Protein AF-L8FP33-F1 (afdb_monomer)

Sequence (224 aa):
MSKLPVTVGQILKGRNGLHEIIEALKTNTVFKAAILRSTSEEIPLGAQQLAVIKTETDESMKYVFNRERNNYELPHMASCKTIRALRDVISFDPQKPLEPQCMVFEWMDQDLRKVPYSRFRSKPELPRVIARSVLETLAFLKETYGAFHSDINPNNILLSNVDSACPVVKVGDLGSMLREGYDDTRIQSLPTRAPEVWRGLGCFHSSDVWSLGATVISLPTKPY

Solvent-accessible surface area (backbone atoms only — not comparable to full-atom values): 12570 Å² total; per-residue (Å²): 132,84,61,61,76,85,50,71,75,40,74,46,68,38,80,41,34,35,34,34,27,68,42,75,74,43,96,81,33,30,27,37,23,41,56,77,42,54,79,86,52,88,73,56,92,92,58,86,49,55,29,33,39,38,44,75,80,53,77,87,48,42,63,41,57,50,42,20,53,53,52,58,69,38,88,70,45,78,71,42,78,27,40,60,48,76,70,35,46,25,66,74,46,85,94,40,80,59,57,65,49,31,44,29,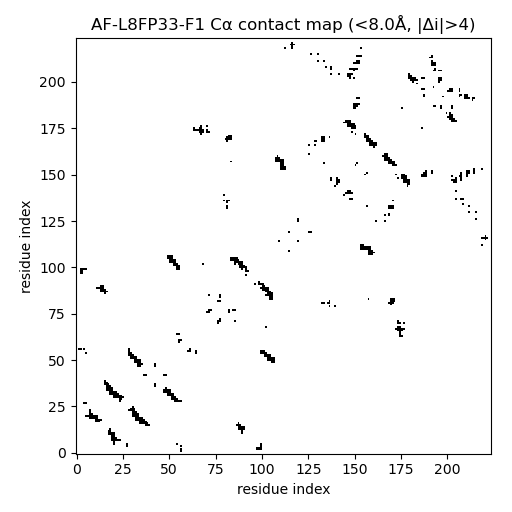27,59,63,60,80,40,35,47,65,76,53,53,38,70,58,53,66,75,35,72,62,54,57,52,50,45,51,50,32,52,50,53,41,52,49,49,36,35,77,76,64,47,22,32,51,40,52,52,39,41,79,29,34,30,34,31,58,79,86,51,99,69,54,46,48,26,41,47,74,50,45,57,47,42,62,63,52,85,56,100,64,91,64,47,51,80,91,26,49,28,72,54,46,75,69,68,72,28,58,43,58,69,35,39,56,40,6,47,53,38,38,72,69,61,58,54,90,61,86,132

Nearest PDB structures (foldseek):
  5vja-assembly1_A  TM=7.287E-01  e=1.768E-08  Homo sapiens
  5xqx-assembly1_A  TM=7.334E-01  e=3.862E-08  Homo sapiens
  3bqr-assembly1_A-2  TM=6.633E-01  e=8.437E-08  Homo sapiens
  3bhy-assembly1_A  TM=7.381E-01  e=9.342E-07  Homo sapiens
  2y4p-assembly2_A  TM=6.652E-01  e=1.073E-07  Homo sapiens

Mean predicted aligned error: 6.28 Å

Foldseek 3Di:
DFQDQDDAQDWFDWPFFIWGFHADDPPSQKTKIWTPDGNPDDQPVPDTFIKIKGFDRDPVCVLLVVQQVVCLVDPCNQVLQQAWHFRTWRDDPVVCNSDITITITGDFPAFQLPDAPVLLVVDVVLLVVQLVSLVSVLCCCCVVPQKGQQEQARRQWTWHPSVDPDIRTHGYRSSLMDHDDQDQDQRHDPQQADPCSVVSVGDHSVRVVSSSVSRSPVNDNDDD

pLDDT: mean 86.87, std 13.36, range [38.75, 98.69]

InterPro domains:
  IPR000719 Protein kinase domain [PF00069] (75-220)
  IPR000719 Protein kinase domain [PS50011] (16-224)
  IPR000719 Protein kinase domain [SM00220] (16-224)
  IPR011009 Protein kinase-like domain superfamily [SSF56112] (53-219)
  IPR050494 Serine/threonine and dual-specificity kinase [PTHR24058] (101-220)

Organism: Pseudogymnoascus destructans (strain ATCC MYA-4855 / 20631-21) (NCBI:txid658429)

Radius of gyration: 18.08 Å; Cα contacts (8 Å, |Δi|>4): 416; chains: 1; bounding box: 55×40×50 Å

Secondary structure (DSSP, 8-state):
-PPPPP-TT-EEE-SSEEEEEEEEEETTTEEEEEEEEESSSPPPTT---EEEEEE---TTTHHHHHHHHHHHTSTTGGG-TTBPPEEEEE---TT-TTSPPEEEEE--SEEGGGS-HHHHHH-THHHHHHHHHHHHHHHHHHHHHSEE----STTTEEEE-TTSSS-EEEE--GGG-EESB---S--S-GGG--HHHHTTS-B-HHHHHHHHHHHHH---SS--

Structure (mmCIF, N/CA/C/O backbone):
data_AF-L8FP33-F1
#
_entry.id   AF-L8FP33-F1
#
loop_
_atom_site.group_PDB
_atom_site.id
_atom_site.type_symbol
_atom_site.label_atom_id
_atom_site.label_alt_id
_atom_site.label_comp_id
_atom_site.label_asym_id
_atom_site.label_entity_id
_atom_site.label_seq_id
_atom_site.pdbx_PDB_ins_code
_atom_site.Cartn_x
_atom_site.Cartn_y
_atom_site.Cartn_z
_atom_site.occupancy
_atom_site.B_iso_or_equiv
_atom_site.auth_seq_id
_atom_site.auth_comp_id
_atom_site.auth_asym_id
_atom_site.auth_atom_id
_atom_site.pdbx_PDB_model_num
ATOM 1 N N . MET A 1 1 ? 6.118 -2.105 28.907 1.00 41.56 1 MET A N 1
ATOM 2 C CA . MET A 1 1 ? 4.771 -2.715 28.935 1.00 41.56 1 MET A CA 1
ATOM 3 C C . MET A 1 1 ? 4.354 -2.921 27.493 1.00 41.56 1 MET A C 1
ATOM 5 O O . MET A 1 1 ? 4.365 -1.949 26.750 1.00 41.56 1 MET A O 1
ATOM 9 N N . SER A 1 2 ? 4.100 -4.157 27.067 1.00 50.25 2 SER A N 1
ATOM 10 C CA . SER A 1 2 ? 3.604 -4.437 25.715 1.00 50.25 2 SER A CA 1
ATOM 11 C C . SER A 1 2 ? 2.239 -3.771 25.541 1.00 50.25 2 SER A C 1
ATOM 13 O O . SER A 1 2 ? 1.362 -3.968 26.385 1.00 50.25 2 SER A O 1
ATOM 15 N N . LYS A 1 3 ? 2.056 -2.970 24.486 1.00 56.84 3 LYS A N 1
ATOM 16 C CA . LYS A 1 3 ? 0.723 -2.470 24.124 1.00 56.84 3 LYS A CA 1
ATOM 17 C C . LYS A 1 3 ? -0.233 -3.646 23.934 1.00 56.84 3 LYS A C 1
ATOM 19 O O . LYS A 1 3 ? 0.181 -4.709 23.469 1.00 56.84 3 LYS A O 1
ATOM 24 N N . LEU A 1 4 ? -1.498 -3.447 24.288 1.00 59.69 4 LEU A N 1
ATOM 25 C CA . LEU A 1 4 ? -2.526 -4.459 24.078 1.00 59.69 4 LEU A CA 1
ATOM 26 C C . LEU A 1 4 ? -2.708 -4.692 22.567 1.00 59.69 4 LEU A C 1
ATOM 28 O O . LEU A 1 4 ? -2.840 -3.716 21.823 1.00 59.69 4 LEU A O 1
ATOM 32 N N . PRO A 1 5 ? -2.689 -5.952 22.101 1.00 73.31 5 PRO A N 1
ATOM 33 C CA . PRO A 1 5 ? -2.941 -6.258 20.702 1.00 73.31 5 PRO A CA 1
ATOM 34 C C . PRO A 1 5 ? -4.377 -5.875 20.335 1.00 73.31 5 PRO A C 1
ATOM 36 O O . PRO A 1 5 ? -5.293 -6.016 21.146 1.00 73.31 5 PRO A O 1
ATOM 39 N N . VAL A 1 6 ? -4.566 -5.403 19.104 1.00 85.75 6 VAL A N 1
ATOM 40 C CA . VAL A 1 6 ? -5.898 -5.199 18.523 1.00 85.75 6 VAL A CA 1
ATOM 41 C C . VAL A 1 6 ? -6.607 -6.555 18.435 1.00 85.75 6 VAL A C 1
ATOM 43 O O . VAL A 1 6 ? -6.014 -7.525 17.957 1.00 85.75 6 VAL A O 1
ATOM 46 N N . THR A 1 7 ? -7.858 -6.638 18.895 1.00 88.44 7 THR A N 1
ATOM 47 C CA . THR A 1 7 ? -8.624 -7.896 18.943 1.00 88.44 7 THR A CA 1
ATOM 48 C C . THR A 1 7 ? -9.855 -7.872 18.042 1.00 88.44 7 THR A C 1
ATOM 50 O O . THR A 1 7 ? -10.435 -6.825 17.768 1.00 88.44 7 THR A O 1
ATOM 53 N N . VAL A 1 8 ? -10.275 -9.049 17.572 1.00 91.50 8 VAL A N 1
ATOM 54 C CA . VAL A 1 8 ? -11.529 -9.211 16.818 1.00 91.50 8 VAL A CA 1
ATOM 55 C C . VAL A 1 8 ? -12.728 -8.844 17.698 1.00 91.50 8 VAL A C 1
ATOM 57 O O . VAL A 1 8 ? -12.760 -9.191 18.877 1.00 91.50 8 VAL A O 1
ATOM 60 N N . GLY A 1 9 ? -13.693 -8.119 17.128 1.00 91.81 9 GLY A N 1
ATOM 61 C CA . GLY A 1 9 ? -14.845 -7.536 17.823 1.00 91.81 9 GLY A CA 1
ATOM 62 C C . GLY A 1 9 ? -14.550 -6.204 18.522 1.00 91.81 9 GLY A C 1
ATOM 63 O O . GLY A 1 9 ? -15.461 -5.563 19.044 1.00 91.81 9 GLY A O 1
ATOM 64 N N . GLN A 1 10 ? -13.292 -5.753 18.546 1.00 91.81 10 GLN A N 1
ATOM 65 C CA . GLN A 1 10 ? -12.946 -4.450 19.106 1.00 91.81 10 GLN A CA 1
ATOM 66 C C . GLN A 1 10 ? -13.444 -3.324 18.196 1.00 91.81 10 GLN A C 1
ATOM 68 O O . GLN A 1 10 ? -13.198 -3.335 16.990 1.00 91.81 10 GLN A O 1
ATOM 73 N N . ILE A 1 11 ? -14.075 -2.309 18.789 1.00 92.69 11 ILE A N 1
ATOM 74 C CA . ILE A 1 11 ? -14.422 -1.065 18.098 1.00 92.69 11 ILE A CA 1
ATOM 75 C C . ILE A 1 11 ? -13.346 -0.023 18.392 1.00 92.69 11 ILE A C 1
ATOM 77 O O . ILE A 1 11 ? -13.095 0.330 19.545 1.00 92.69 11 ILE A O 1
ATOM 81 N N . LEU A 1 12 ? -12.727 0.488 17.335 1.00 91.00 12 LEU A N 1
ATOM 82 C CA . LEU A 1 12 ? -11.714 1.529 17.377 1.00 91.00 12 LEU A CA 1
ATOM 83 C C . LEU A 1 12 ? -12.294 2.847 16.867 1.00 91.00 12 LEU A C 1
ATOM 85 O O . LEU A 1 12 ? -12.924 2.908 15.810 1.00 91.00 12 LEU A O 1
ATOM 89 N N . LYS A 1 13 ? -12.059 3.923 17.618 1.00 90.12 13 LYS A N 1
ATOM 90 C CA . LYS A 1 13 ? -12.464 5.277 17.238 1.00 90.12 13 LYS A CA 1
ATOM 91 C C . LYS A 1 13 ? -11.307 5.987 16.542 1.00 90.12 13 LYS A C 1
ATOM 93 O O . LYS A 1 13 ? -10.290 6.267 17.170 1.00 90.12 13 LYS A O 1
ATOM 98 N N . GLY A 1 14 ? -11.471 6.275 15.256 1.00 88.88 14 GLY A N 1
ATOM 99 C CA . GLY A 1 14 ? -10.550 7.115 14.495 1.00 88.88 14 GLY A CA 1
ATOM 100 C C . GLY A 1 14 ? -10.946 8.592 14.528 1.00 88.88 14 GLY A C 1
ATOM 101 O O . GLY A 1 14 ? -11.887 8.989 15.221 1.00 88.88 14 GLY A O 1
ATOM 102 N N . ARG A 1 15 ? -10.220 9.419 13.772 1.00 87.62 15 ARG A N 1
ATOM 103 C CA . ARG A 1 15 ? -10.543 10.840 13.559 1.00 87.62 15 ARG A CA 1
ATOM 104 C C . ARG A 1 15 ? -11.829 11.002 12.744 1.00 87.62 15 ARG A C 1
ATOM 106 O O . ARG A 1 15 ? -12.586 11.936 12.992 1.00 87.62 15 ARG A O 1
ATOM 113 N N . ASN A 1 16 ? -12.075 10.086 11.807 1.00 87.75 16 ASN A N 1
ATOM 114 C CA . ASN A 1 16 ? -13.123 10.195 10.792 1.00 87.75 16 ASN A CA 1
ATOM 115 C C . ASN A 1 16 ? -14.237 9.147 10.935 1.00 87.75 16 ASN A C 1
ATOM 117 O O . ASN A 1 16 ? -15.182 9.147 10.146 1.00 87.75 16 ASN A O 1
ATOM 121 N N . GLY A 1 17 ? -14.160 8.245 11.916 1.00 89.56 17 GLY A N 1
ATOM 122 C CA . GLY A 1 17 ? -15.164 7.198 12.044 1.00 89.56 17 GLY A CA 1
ATOM 123 C C . GLY A 1 17 ? -14.985 6.228 13.203 1.00 89.56 17 GLY A C 1
ATOM 124 O O . GLY A 1 17 ? -14.075 6.339 14.027 1.00 89.56 17 GLY A O 1
ATOM 125 N N . LEU A 1 18 ? -15.902 5.264 13.252 1.00 92.06 18 LEU A N 1
ATOM 126 C CA . LEU A 1 18 ? -15.845 4.102 14.137 1.00 92.06 18 LEU A CA 1
ATOM 127 C C . LEU A 1 18 ? -15.619 2.855 13.293 1.00 92.06 18 LEU A C 1
ATOM 129 O O . LEU A 1 18 ? -16.333 2.647 12.311 1.00 92.06 18 LEU A O 1
ATOM 133 N N . HIS A 1 19 ? -14.669 2.024 13.707 1.00 93.81 19 HIS A N 1
ATOM 134 C CA . HIS A 1 19 ? -14.237 0.857 12.947 1.00 93.81 19 HIS A CA 1
ATOM 135 C C . HIS A 1 19 ? -14.258 -0.386 13.830 1.00 93.81 19 HIS A C 1
ATOM 137 O O . HIS A 1 19 ? -13.598 -0.408 14.863 1.00 93.81 19 HIS A O 1
ATOM 143 N N . GLU A 1 20 ? -14.996 -1.418 13.437 1.00 94.81 20 GLU A N 1
ATOM 144 C CA . GLU A 1 20 ? -15.040 -2.699 14.150 1.00 94.81 20 GLU A CA 1
ATOM 145 C C . GLU A 1 20 ? -14.100 -3.707 13.495 1.00 94.81 20 GLU A C 1
ATOM 147 O O . GLU A 1 20 ? -14.172 -3.928 12.288 1.00 94.81 20 GLU A O 1
ATOM 152 N N . ILE A 1 21 ? -13.230 -4.338 14.279 1.00 94.88 21 ILE A N 1
ATOM 153 C CA . ILE A 1 21 ? -12.312 -5.370 13.795 1.00 94.88 21 ILE A CA 1
ATOM 154 C C . ILE A 1 21 ? -13.079 -6.665 13.526 1.00 94.88 21 ILE A C 1
ATOM 156 O O . ILE A 1 21 ? -13.634 -7.264 14.443 1.00 94.88 21 ILE A O 1
ATOM 160 N N . ILE A 1 22 ? -13.051 -7.133 12.279 1.00 95.12 22 ILE A N 1
ATOM 161 C CA . ILE A 1 22 ? -13.763 -8.343 11.843 1.00 95.12 22 ILE A CA 1
ATOM 162 C C . ILE A 1 22 ? -12.848 -9.568 11.893 1.00 95.12 22 ILE A C 1
ATOM 164 O O . ILE A 1 22 ? -13.232 -10.619 12.392 1.00 95.12 22 ILE A O 1
ATOM 168 N N . GLU A 1 23 ? -11.638 -9.454 11.342 1.00 93.94 23 GLU A N 1
ATOM 169 C CA . GLU A 1 23 ? -10.703 -10.578 11.224 1.00 93.94 23 GLU A CA 1
ATOM 170 C C . GLU A 1 23 ? -9.254 -10.097 11.093 1.00 93.94 23 GLU A C 1
ATOM 172 O O . GLU A 1 23 ? -8.983 -9.002 10.592 1.00 93.94 23 GLU A O 1
ATOM 177 N N . ALA A 1 24 ? -8.306 -10.934 11.518 1.00 92.38 24 ALA A N 1
ATOM 178 C CA . ALA A 1 24 ? -6.884 -10.725 11.267 1.00 92.38 24 ALA A CA 1
ATOM 179 C C . ALA A 1 24 ? -6.511 -11.255 9.872 1.00 92.38 24 ALA A C 1
ATOM 181 O O . ALA A 1 24 ? -6.822 -12.392 9.530 1.00 92.38 24 ALA A O 1
ATOM 182 N N . LEU A 1 25 ? -5.815 -10.442 9.074 1.00 88.88 25 LEU A N 1
ATOM 183 C CA . LEU A 1 25 ? -5.417 -10.778 7.701 1.00 88.88 25 LEU A CA 1
ATOM 184 C C . LEU A 1 25 ? -3.959 -11.237 7.602 1.00 88.88 25 LEU A C 1
ATOM 186 O O . LEU A 1 25 ? -3.637 -12.118 6.806 1.00 88.88 25 LEU A O 1
ATOM 190 N N . LYS A 1 26 ? -3.055 -10.612 8.369 1.00 79.62 26 LYS A N 1
ATOM 191 C CA . LYS A 1 26 ? -1.617 -10.917 8.348 1.00 79.62 26 LYS A CA 1
ATOM 192 C C . LYS A 1 26 ? -0.988 -10.636 9.710 1.00 79.62 26 LYS A C 1
ATOM 194 O O . LYS A 1 26 ? -1.128 -9.529 10.228 1.00 79.62 26 LYS A O 1
ATOM 199 N N . THR A 1 27 ? -0.295 -11.641 10.258 1.00 71.56 27 THR A N 1
ATOM 200 C CA . THR A 1 27 ? 0.636 -11.530 11.406 1.00 71.56 27 THR A CA 1
ATOM 201 C C . THR A 1 27 ? 0.118 -10.735 12.615 1.00 71.56 27 THR A C 1
ATOM 203 O O . THR A 1 27 ? 0.916 -10.154 13.337 1.00 71.56 27 THR A O 1
ATOM 206 N N . ASN A 1 28 ? -1.202 -10.680 12.838 1.00 75.88 28 ASN A N 1
ATOM 207 C CA . ASN A 1 28 ? -1.856 -9.860 13.873 1.00 75.88 28 ASN A CA 1
ATOM 208 C C . ASN A 1 28 ? -1.491 -8.358 13.854 1.00 75.88 28 ASN A C 1
ATOM 210 O O . ASN A 1 28 ? -1.676 -7.667 14.851 1.00 75.88 28 ASN A O 1
ATOM 214 N N . THR A 1 29 ? -0.989 -7.839 12.731 1.00 88.44 29 THR A N 1
ATOM 215 C CA . THR A 1 29 ? -0.674 -6.411 12.534 1.00 88.44 29 THR A CA 1
ATOM 216 C C . THR A 1 29 ? -1.535 -5.773 11.450 1.00 88.44 29 THR A C 1
ATOM 218 O O . THR A 1 29 ? -1.618 -4.550 11.358 1.00 88.44 29 THR A O 1
ATOM 221 N N . VAL A 1 30 ? -2.217 -6.587 10.640 1.00 92.69 30 VAL A N 1
ATOM 222 C CA . VAL A 1 30 ? -3.142 -6.141 9.597 1.00 92.69 30 VAL A CA 1
ATOM 223 C C . VAL A 1 30 ? -4.478 -6.842 9.785 1.00 92.69 30 VAL A C 1
ATOM 225 O O . VAL A 1 30 ? -4.537 -8.071 9.830 1.00 92.69 30 VAL A O 1
ATOM 228 N N . PHE A 1 31 ? -5.547 -6.059 9.844 1.00 95.12 31 PHE A N 1
ATOM 229 C CA . PHE A 1 31 ? -6.901 -6.504 10.142 1.00 95.12 31 PHE A CA 1
ATOM 230 C C . PHE A 1 31 ? -7.882 -5.995 9.096 1.00 95.12 31 PHE A C 1
ATOM 232 O O . PHE A 1 31 ? -7.710 -4.909 8.543 1.00 95.12 31 PHE A O 1
ATOM 239 N N . LYS A 1 32 ? -8.941 -6.757 8.855 1.00 95.69 32 LYS A N 1
ATOM 240 C CA . LYS A 1 32 ? -10.134 -6.271 8.168 1.00 95.69 32 LYS A CA 1
ATOM 241 C C . LYS A 1 32 ? -11.056 -5.626 9.188 1.00 95.69 32 LYS A C 1
ATOM 243 O O . LYS A 1 32 ? -11.242 -6.169 10.278 1.00 95.69 32 LYS A O 1
ATOM 248 N N . ALA A 1 33 ? -11.659 -4.509 8.811 1.00 95.69 33 ALA A N 1
ATOM 249 C CA . ALA A 1 33 ? -12.604 -3.801 9.656 1.00 95.69 33 ALA A CA 1
ATOM 250 C C . ALA A 1 33 ? -13.874 -3.404 8.899 1.00 95.69 33 ALA A C 1
ATOM 252 O O . ALA A 1 33 ? -13.828 -3.134 7.697 1.00 95.69 33 ALA A O 1
ATOM 253 N N . ALA A 1 34 ? -14.994 -3.352 9.618 1.00 95.00 34 ALA A N 1
ATOM 254 C CA . ALA A 1 34 ? -16.222 -2.710 9.166 1.00 95.00 34 ALA A CA 1
ATOM 255 C C . ALA A 1 34 ? -16.191 -1.239 9.577 1.00 95.00 34 ALA A C 1
ATOM 257 O O . ALA A 1 34 ? -15.903 -0.924 10.732 1.00 95.00 34 ALA A O 1
ATOM 258 N N . ILE A 1 35 ? -16.534 -0.342 8.657 1.00 93.19 35 ILE A N 1
ATOM 259 C CA . ILE A 1 35 ? -16.767 1.065 8.978 1.00 93.19 35 ILE A CA 1
ATOM 260 C C . ILE A 1 35 ? -18.210 1.177 9.480 1.00 93.19 35 ILE A C 1
ATOM 262 O O . ILE A 1 35 ? -19.155 0.985 8.721 1.00 93.19 35 ILE A O 1
ATOM 266 N N . LEU A 1 36 ? -18.383 1.461 10.772 1.00 89.38 36 LEU A N 1
ATOM 267 C CA . LEU A 1 36 ? -19.700 1.578 11.410 1.00 89.38 36 LEU A CA 1
ATOM 268 C C . LEU A 1 36 ? -20.303 2.974 11.235 1.00 89.38 36 LEU A C 1
ATOM 270 O O . LEU A 1 36 ? -21.521 3.136 11.192 1.00 89.38 36 LEU A O 1
ATOM 274 N N . ARG A 1 37 ? -19.444 3.998 11.198 1.00 82.12 37 ARG A N 1
ATOM 275 C CA . ARG A 1 37 ? -19.806 5.404 10.980 1.00 82.12 37 ARG A CA 1
ATOM 276 C C . ARG A 1 37 ? -18.670 6.100 10.247 1.00 82.12 37 ARG A C 1
ATOM 278 O O . ARG A 1 37 ? -17.521 5.930 10.648 1.00 82.12 37 ARG A O 1
ATOM 285 N N . SER A 1 38 ? -19.005 6.913 9.251 1.00 78.44 38 SER A N 1
ATOM 286 C CA . SER A 1 38 ? -18.079 7.813 8.560 1.00 78.44 38 SER A CA 1
ATOM 287 C C . SER A 1 38 ? -18.552 9.255 8.732 1.00 78.44 38 SER A C 1
ATOM 289 O O . SER A 1 38 ? -19.745 9.534 8.642 1.00 78.44 38 SER A O 1
ATOM 291 N N . THR A 1 39 ? -17.629 10.177 9.005 1.00 74.25 39 THR A N 1
ATOM 292 C CA . THR A 1 39 ? -17.916 11.622 9.056 1.00 74.25 39 THR A CA 1
ATOM 293 C C . THR A 1 39 ? -17.953 12.273 7.674 1.00 74.25 39 THR A C 1
ATOM 295 O O . THR A 1 39 ? -18.369 13.422 7.563 1.00 74.25 39 THR A O 1
ATOM 298 N N . SER A 1 40 ? -17.495 11.570 6.635 1.00 65.00 40 SER A N 1
ATOM 299 C CA . SER A 1 40 ? -17.282 12.120 5.288 1.00 65.00 40 SER A CA 1
ATOM 300 C C . SER A 1 40 ? -18.248 11.578 4.233 1.00 65.00 40 SER A C 1
ATOM 302 O O . SER A 1 40 ? -18.419 12.216 3.199 1.00 65.00 40 SER A O 1
ATOM 304 N N . GLU A 1 41 ? -18.905 10.444 4.487 1.00 65.31 41 GLU A N 1
ATOM 305 C CA . GLU A 1 41 ? -19.845 9.804 3.560 1.00 65.31 41 GLU A CA 1
ATOM 306 C C . GLU A 1 41 ? -21.007 9.180 4.350 1.00 65.31 41 GLU A C 1
ATOM 308 O O . GLU A 1 41 ? -20.780 8.495 5.351 1.00 65.31 41 GLU A O 1
ATOM 313 N N . GLU A 1 42 ? -22.252 9.388 3.908 1.00 63.03 42 GLU A N 1
ATOM 314 C CA . GLU A 1 42 ? -23.380 8.598 4.411 1.00 63.03 42 GLU A CA 1
ATOM 315 C C . GLU A 1 42 ? -23.226 7.158 3.919 1.00 63.03 42 GLU A C 1
ATOM 317 O O . GLU A 1 42 ? -23.180 6.903 2.715 1.00 63.03 42 GLU A O 1
ATOM 322 N N . ILE A 1 43 ? -23.135 6.208 4.850 1.00 63.38 43 ILE A N 1
ATOM 323 C CA . ILE A 1 43 ? -23.080 4.786 4.514 1.00 63.38 43 ILE A CA 1
ATOM 324 C C . ILE A 1 43 ? -24.494 4.366 4.085 1.00 63.38 43 ILE A C 1
ATOM 326 O O . ILE A 1 43 ? -25.409 4.444 4.912 1.00 63.38 43 ILE A O 1
ATOM 330 N N . PRO A 1 44 ? -24.709 3.928 2.828 1.00 63.56 44 PRO A N 1
ATOM 331 C CA . PRO A 1 44 ? -26.032 3.532 2.364 1.00 63.56 44 PRO A CA 1
ATOM 332 C C . PRO A 1 44 ? -26.613 2.415 3.232 1.00 63.56 44 PRO A C 1
ATOM 334 O O . PRO A 1 44 ? -25.907 1.480 3.619 1.00 63.56 44 PRO A O 1
ATOM 337 N N . LEU A 1 45 ? -27.915 2.492 3.516 1.00 52.22 45 LEU A N 1
ATOM 338 C CA . LEU A 1 45 ? -28.605 1.526 4.368 1.00 52.22 45 LEU A CA 1
ATOM 339 C C . LEU A 1 45 ? -28.434 0.099 3.804 1.00 52.22 45 LEU A C 1
ATOM 341 O O . LEU A 1 45 ? -28.884 -0.196 2.700 1.00 52.22 45 LEU A O 1
ATOM 345 N N . GLY A 1 46 ? -27.768 -0.782 4.557 1.00 57.62 46 GLY A N 1
ATOM 346 C CA . GLY A 1 46 ? -27.518 -2.179 4.169 1.00 57.62 46 GLY A CA 1
AT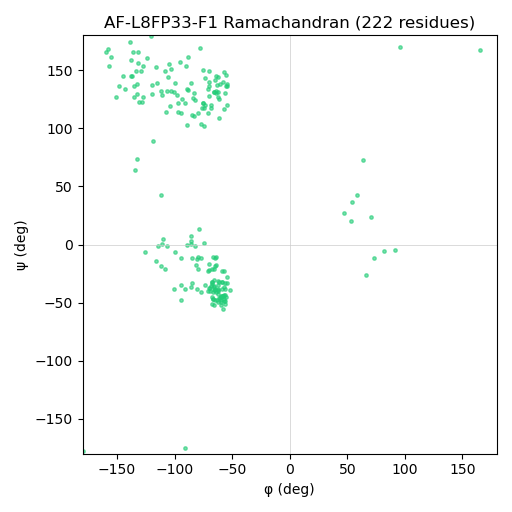OM 347 C C . GLY A 1 46 ? -26.203 -2.448 3.422 1.00 57.62 46 GLY A C 1
ATOM 348 O O . GLY A 1 46 ? -25.881 -3.612 3.194 1.00 57.62 46 GLY A O 1
ATOM 349 N N . ALA A 1 47 ? -25.413 -1.424 3.080 1.00 63.53 47 ALA A N 1
ATOM 350 C CA . ALA A 1 47 ? -24.080 -1.605 2.505 1.00 63.53 47 ALA A CA 1
ATOM 351 C C . ALA A 1 47 ? -23.011 -1.656 3.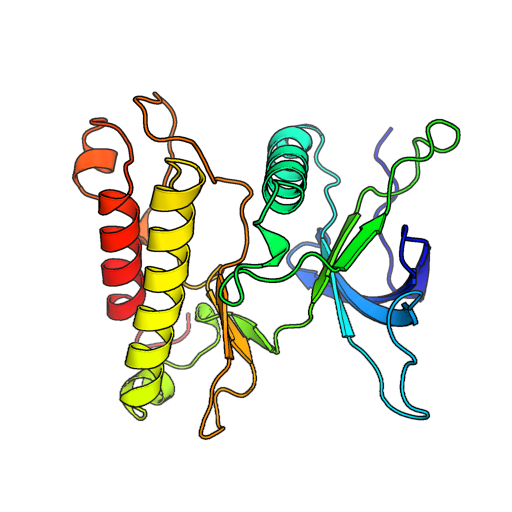610 1.00 63.53 47 ALA A C 1
ATOM 353 O O . ALA A 1 47 ? -22.855 -0.709 4.379 1.00 63.53 47 ALA A O 1
ATOM 354 N N . GLN A 1 48 ? -22.240 -2.745 3.681 1.00 73.81 48 GLN A N 1
ATOM 355 C CA . GLN A 1 48 ? -21.079 -2.817 4.570 1.00 73.81 48 GLN A CA 1
ATOM 356 C C . GLN A 1 48 ? -19.864 -2.193 3.877 1.00 73.81 48 GLN A C 1
ATOM 358 O O . GLN A 1 48 ? -19.332 -2.754 2.918 1.00 73.81 48 GLN A O 1
ATOM 363 N N . GLN A 1 49 ? -19.401 -1.042 4.367 1.00 89.50 49 GLN A N 1
ATOM 364 C CA . GLN A 1 49 ? -18.147 -0.452 3.907 1.00 89.50 49 GLN A CA 1
ATOM 365 C C . GLN A 1 49 ? -16.982 -1.080 4.683 1.00 89.50 49 GLN A C 1
ATOM 367 O O . GLN A 1 49 ? -16.985 -1.123 5.915 1.00 89.50 49 GLN A O 1
ATOM 372 N N . LEU A 1 50 ? -16.000 -1.605 3.952 1.00 95.19 50 LEU A N 1
ATOM 373 C CA . LEU A 1 50 ? -14.852 -2.304 4.521 1.00 95.19 50 LEU A CA 1
ATOM 374 C C . LEU A 1 50 ? -13.602 -1.424 4.504 1.00 95.19 50 LEU A C 1
ATOM 376 O O . LEU A 1 50 ? -13.398 -0.604 3.606 1.00 95.19 50 LEU A O 1
ATOM 380 N N . ALA A 1 51 ? -12.731 -1.667 5.475 1.00 96.25 51 ALA A N 1
ATOM 381 C CA . ALA A 1 51 ? -11.420 -1.055 5.589 1.00 96.25 51 ALA A CA 1
ATOM 382 C C . ALA A 1 51 ? -10.359 -2.094 5.963 1.00 96.25 51 ALA A C 1
ATOM 384 O O . ALA A 1 51 ? -10.661 -3.207 6.404 1.00 96.25 51 ALA A O 1
ATOM 385 N N . VAL A 1 52 ? -9.096 -1.705 5.809 1.00 96.69 52 VAL A N 1
ATOM 386 C CA . VAL A 1 52 ? -7.967 -2.416 6.408 1.00 96.69 52 VAL A CA 1
ATOM 387 C C . VAL A 1 52 ? -7.359 -1.560 7.500 1.00 96.69 52 VAL A C 1
ATOM 389 O O . VAL A 1 52 ? -7.006 -0.410 7.263 1.00 96.69 52 VAL A O 1
ATOM 392 N N . ILE A 1 53 ? -7.196 -2.141 8.679 1.00 95.56 53 ILE A N 1
ATOM 393 C CA . ILE A 1 53 ? -6.536 -1.512 9.815 1.00 95.56 53 ILE A CA 1
ATOM 394 C C . ILE A 1 53 ? -5.147 -2.120 9.958 1.00 95.56 53 ILE A C 1
ATOM 396 O O . ILE A 1 53 ? -5.008 -3.324 10.164 1.00 95.56 53 ILE A O 1
ATOM 400 N N . LYS A 1 54 ? -4.117 -1.283 9.836 1.00 94.38 54 LYS A N 1
ATOM 401 C CA . LYS A 1 54 ? -2.719 -1.639 10.103 1.00 94.38 54 LYS A CA 1
ATOM 402 C C . LYS A 1 54 ? -2.318 -1.061 11.455 1.00 94.38 54 LYS A C 1
ATOM 404 O O . LYS A 1 54 ? -2.560 0.119 11.708 1.00 94.38 54 LYS A O 1
ATOM 409 N N . THR A 1 55 ? -1.689 -1.866 12.298 1.00 92.12 55 THR A N 1
ATOM 410 C CA . THR A 1 55 ? -1.120 -1.465 13.590 1.00 92.12 55 THR A CA 1
ATOM 411 C C . THR A 1 55 ? 0.303 -2.000 13.726 1.00 92.12 55 THR A C 1
ATOM 413 O O . THR A 1 55 ? 0.714 -2.870 12.960 1.00 92.12 55 THR A O 1
ATOM 416 N N . GLU A 1 56 ? 1.051 -1.478 14.695 1.00 88.75 56 GLU A N 1
ATOM 417 C CA . GLU A 1 56 ? 2.393 -1.949 15.026 1.00 88.75 56 GLU A CA 1
ATOM 418 C C . GLU A 1 56 ? 2.553 -2.085 16.544 1.00 88.75 56 GLU A C 1
ATOM 420 O O . GLU A 1 56 ? 2.287 -1.152 17.317 1.00 88.75 56 GLU A O 1
ATOM 425 N N . THR A 1 57 ? 2.992 -3.272 16.956 1.00 82.31 57 THR A N 1
ATOM 426 C CA . THR A 1 57 ? 3.236 -3.651 18.351 1.00 82.31 57 THR A CA 1
ATOM 427 C C . THR A 1 57 ? 4.721 -3.785 18.666 1.00 82.31 57 THR A C 1
ATOM 429 O O . THR A 1 57 ? 5.093 -3.691 19.834 1.00 82.31 57 THR A O 1
ATOM 432 N N . ASP A 1 58 ? 5.566 -3.983 17.652 1.00 84.69 58 ASP A N 1
ATOM 433 C CA . ASP A 1 58 ? 7.015 -4.020 17.799 1.00 84.69 58 ASP A CA 1
ATOM 434 C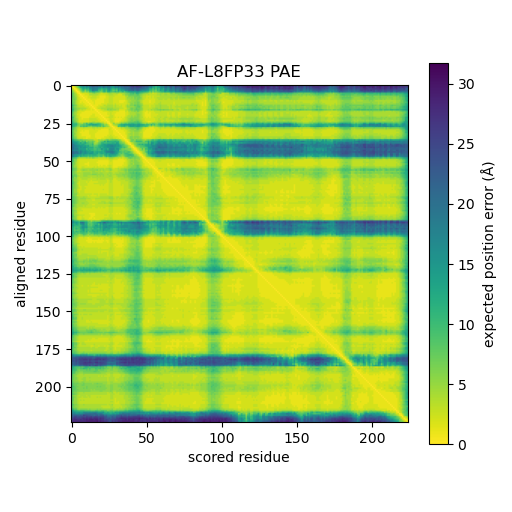 C . ASP A 1 58 ? 7.574 -2.592 17.877 1.00 84.69 58 ASP A C 1
ATOM 436 O O . ASP A 1 58 ? 7.535 -1.809 16.924 1.00 84.69 58 ASP A O 1
ATOM 440 N N . GLU A 1 59 ? 8.117 -2.247 19.045 1.00 82.94 59 GLU A N 1
ATOM 441 C CA . GLU A 1 59 ? 8.760 -0.956 19.295 1.00 82.94 59 GLU A CA 1
ATOM 442 C C . GLU A 1 59 ? 9.900 -0.669 18.309 1.00 82.94 59 GLU A C 1
ATOM 444 O O . GLU A 1 59 ? 10.091 0.484 17.921 1.00 82.94 59 GLU A O 1
ATOM 449 N N . SER A 1 60 ? 10.617 -1.701 17.852 1.00 86.38 60 SER A N 1
ATOM 450 C CA . SER A 1 60 ? 11.710 -1.551 16.890 1.00 86.38 60 SER A CA 1
ATOM 451 C C . SER A 1 60 ? 11.222 -1.185 15.488 1.00 86.38 60 SER A C 1
ATOM 453 O O . SER A 1 60 ? 11.968 -0.566 14.737 1.00 86.38 60 SER A O 1
ATOM 455 N N . MET A 1 61 ? 9.963 -1.482 15.153 1.00 86.44 61 MET A N 1
ATOM 456 C CA . MET A 1 61 ? 9.363 -1.210 13.841 1.00 86.44 61 MET A CA 1
ATOM 457 C C . MET A 1 61 ? 8.491 0.050 13.818 1.00 86.44 61 MET A C 1
ATOM 459 O O . MET A 1 61 ? 8.094 0.518 12.746 1.00 86.44 61 MET A O 1
ATOM 463 N N . LYS A 1 62 ? 8.254 0.683 14.976 1.00 86.06 62 LYS A N 1
ATOM 464 C CA . LYS A 1 62 ? 7.463 1.921 15.071 1.00 86.06 62 LYS A CA 1
ATOM 465 C C . LYS A 1 62 ? 7.964 3.047 14.177 1.00 86.06 62 LYS A C 1
ATOM 467 O O . LYS A 1 62 ? 7.153 3.843 13.709 1.00 86.06 62 LYS A O 1
ATOM 472 N N . TYR A 1 63 ? 9.273 3.156 13.944 1.00 87.06 63 TYR A N 1
ATOM 473 C CA . TYR A 1 63 ? 9.802 4.206 13.071 1.00 87.06 63 TYR A CA 1
ATOM 474 C C . TYR A 1 63 ? 9.336 4.017 11.617 1.00 87.06 63 TYR A C 1
ATOM 476 O O . TYR A 1 63 ? 8.967 5.001 10.980 1.00 87.06 63 TYR A O 1
ATOM 484 N N . VAL A 1 64 ? 9.273 2.773 11.119 1.00 89.69 64 VAL A N 1
ATOM 485 C CA . VAL A 1 64 ? 8.759 2.448 9.776 1.00 89.69 64 VAL A CA 1
ATOM 486 C C . VAL A 1 64 ? 7.267 2.746 9.705 1.00 89.69 64 VAL A C 1
ATOM 488 O O . VAL A 1 64 ? 6.827 3.437 8.790 1.00 89.69 64 VAL A O 1
ATOM 491 N N . PHE A 1 65 ? 6.504 2.302 10.707 1.00 91.25 65 PHE A N 1
ATOM 492 C CA . PHE A 1 65 ? 5.065 2.560 10.795 1.00 91.25 65 PHE A CA 1
ATOM 493 C C . PHE A 1 65 ? 4.745 4.065 10.810 1.00 91.25 65 PHE A C 1
ATOM 495 O O . PHE A 1 65 ? 3.858 4.538 10.099 1.00 91.25 65 PHE A O 1
ATOM 502 N N . ASN A 1 66 ? 5.497 4.849 11.589 1.00 90.19 66 ASN A N 1
ATOM 503 C CA . ASN A 1 66 ? 5.335 6.300 11.644 1.00 90.19 66 ASN A CA 1
ATOM 504 C C . ASN A 1 66 ? 5.780 6.984 10.347 1.00 90.19 66 ASN A C 1
ATOM 506 O O . ASN A 1 66 ? 5.129 7.936 9.922 1.00 90.19 66 ASN A O 1
ATOM 510 N N . ARG A 1 67 ? 6.855 6.504 9.705 1.00 92.06 67 ARG A N 1
ATOM 511 C CA . ARG A 1 67 ? 7.297 6.992 8.392 1.00 92.06 67 ARG A CA 1
ATOM 512 C C . ARG A 1 67 ? 6.219 6.765 7.334 1.00 92.06 67 ARG A C 1
ATOM 514 O O . ARG A 1 67 ? 5.885 7.704 6.622 1.00 92.06 67 ARG A O 1
ATOM 521 N N . GLU A 1 68 ? 5.620 5.576 7.292 1.00 95.25 68 GLU A N 1
ATOM 522 C CA . GLU A 1 68 ? 4.500 5.260 6.397 1.00 95.25 68 GLU A CA 1
ATOM 523 C C . GLU A 1 68 ? 3.333 6.231 6.595 1.00 95.25 68 GLU A C 1
ATOM 525 O O . GLU A 1 68 ? 2.873 6.853 5.637 1.00 95.25 68 GLU A O 1
ATOM 530 N N . ARG A 1 69 ? 2.897 6.422 7.847 1.00 94.19 69 ARG A N 1
ATOM 531 C CA . ARG A 1 69 ? 1.826 7.366 8.189 1.00 94.19 69 ARG A CA 1
ATOM 532 C C . ARG A 1 69 ? 2.146 8.781 7.711 1.00 94.19 69 ARG A C 1
ATOM 534 O O . ARG A 1 69 ? 1.308 9.412 7.076 1.00 94.19 69 ARG A O 1
ATOM 541 N N . ASN A 1 70 ? 3.354 9.263 7.999 1.00 93.62 70 ASN A N 1
ATOM 542 C CA . ASN A 1 70 ? 3.788 10.602 7.606 1.00 93.62 70 ASN A CA 1
ATOM 543 C C . ASN A 1 70 ? 3.805 10.759 6.079 1.00 93.62 70 ASN A C 1
ATOM 545 O O . ASN A 1 70 ? 3.405 11.804 5.579 1.00 93.62 70 ASN A O 1
ATOM 549 N N . ASN A 1 71 ? 4.215 9.721 5.342 1.00 95.62 71 ASN A N 1
ATOM 550 C CA . ASN A 1 71 ? 4.209 9.726 3.881 1.00 95.62 71 ASN A CA 1
ATOM 551 C C . ASN A 1 71 ? 2.783 9.826 3.322 1.00 95.62 71 ASN A C 1
ATOM 553 O O . ASN A 1 71 ? 2.548 10.598 2.397 1.00 95.62 71 ASN A O 1
ATOM 557 N N . TYR A 1 72 ? 1.814 9.122 3.917 1.00 96.81 72 TYR A N 1
ATOM 558 C CA . TYR A 1 72 ? 0.400 9.258 3.551 1.00 96.81 72 TYR A CA 1
ATOM 559 C C . TYR A 1 72 ? -0.199 10.634 3.883 1.00 96.81 72 TYR A C 1
ATOM 561 O O . TYR A 1 72 ? -1.101 11.086 3.180 1.00 96.81 72 TYR A O 1
ATOM 569 N N . GLU A 1 73 ? 0.290 11.301 4.931 1.00 94.19 73 GLU A N 1
ATOM 570 C CA . GLU A 1 73 ? -0.150 12.643 5.343 1.00 94.19 73 GLU A CA 1
ATOM 571 C C . GLU A 1 73 ? 0.530 13.782 4.541 1.00 94.19 73 GLU A C 1
ATOM 573 O O . GLU A 1 73 ? 0.203 14.951 4.755 1.00 94.19 73 GLU A O 1
ATOM 578 N N . LEU A 1 74 ? 1.439 13.484 3.596 1.00 95.31 74 LEU A N 1
ATOM 579 C CA . LEU A 1 74 ? 2.066 14.505 2.745 1.00 95.31 74 LEU A CA 1
ATOM 580 C C . LEU A 1 74 ? 1.036 15.237 1.857 1.00 95.31 74 LEU A C 1
ATOM 582 O O . LEU A 1 74 ? 0.113 14.608 1.323 1.00 95.31 74 LEU A O 1
ATOM 586 N N . PRO A 1 75 ? 1.211 16.554 1.608 1.00 96.50 75 PRO A N 1
ATOM 587 C CA . PRO A 1 75 ? 0.344 17.309 0.7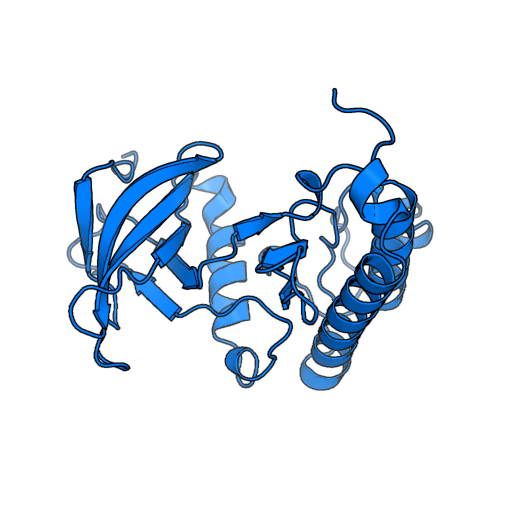05 1.00 96.50 75 PRO A CA 1
ATOM 588 C C . PRO A 1 75 ? 0.276 16.654 -0.669 1.00 96.50 75 PRO A C 1
ATOM 590 O O . PRO A 1 75 ? 1.311 16.277 -1.203 1.00 96.50 75 PRO A O 1
ATOM 593 N N . HIS A 1 76 ? -0.918 16.556 -1.252 1.00 95.56 76 HIS A N 1
ATOM 594 C CA . HIS A 1 76 ? -1.198 15.924 -2.552 1.00 95.56 76 HIS A CA 1
ATOM 595 C C . HIS A 1 76 ? -1.142 14.390 -2.590 1.00 95.56 76 HIS A C 1
ATOM 597 O O . HIS A 1 76 ? -1.679 13.827 -3.543 1.00 95.56 76 HIS A O 1
ATOM 603 N N . MET A 1 77 ? -0.637 13.691 -1.565 1.00 96.06 77 MET A N 1
ATOM 604 C CA . MET A 1 77 ? -0.555 12.221 -1.580 1.00 96.06 77 MET A CA 1
ATOM 605 C C . MET A 1 77 ? -1.940 11.584 -1.770 1.00 96.06 77 MET A C 1
ATOM 607 O O . MET A 1 77 ? -2.132 10.725 -2.627 1.00 96.06 77 MET A O 1
ATOM 611 N N . ALA A 1 78 ? -2.944 12.099 -1.053 1.00 94.69 78 ALA A N 1
ATOM 612 C CA . ALA A 1 78 ? -4.336 11.653 -1.151 1.00 94.69 78 ALA A CA 1
ATOM 613 C C . ALA A 1 78 ? -4.998 11.908 -2.524 1.00 94.69 78 ALA A C 1
ATOM 615 O O . ALA A 1 78 ? -6.028 11.306 -2.821 1.00 94.69 78 ALA A O 1
ATOM 616 N N . SER A 1 79 ? -4.435 12.786 -3.366 1.00 94.44 79 SER A N 1
ATOM 617 C CA . SER A 1 79 ? -4.952 13.028 -4.724 1.00 94.44 79 SER A CA 1
ATOM 618 C C . SER A 1 79 ? -4.488 11.986 -5.746 1.00 94.44 79 SER A C 1
ATOM 620 O O . SER A 1 79 ? -5.115 11.841 -6.799 1.00 94.44 79 SER A O 1
ATOM 622 N N . CYS A 1 80 ? -3.434 11.223 -5.437 1.00 97.00 80 CYS A N 1
ATOM 623 C CA . CYS A 1 80 ? -2.915 10.188 -6.319 1.00 97.00 80 CYS A CA 1
ATOM 624 C C . CYS A 1 80 ? -3.798 8.933 -6.261 1.00 97.00 80 CYS A C 1
ATOM 626 O O . CYS A 1 80 ? -3.749 8.143 -5.320 1.00 97.00 80 CYS A O 1
ATOM 628 N N . LYS A 1 81 ? -4.624 8.733 -7.295 1.00 97.19 81 LYS A N 1
ATOM 629 C CA . LYS A 1 81 ? -5.633 7.657 -7.333 1.00 97.19 81 LYS A CA 1
ATOM 630 C C . LYS A 1 81 ? -5.040 6.247 -7.405 1.00 97.19 81 LYS A C 1
ATOM 632 O O . LYS A 1 81 ? -5.737 5.290 -7.067 1.00 97.19 81 LYS A O 1
ATOM 637 N N . THR A 1 82 ? -3.791 6.122 -7.846 1.00 98.38 82 THR A N 1
ATOM 638 C CA . THR A 1 82 ? -3.053 4.857 -7.955 1.00 98.38 82 THR A CA 1
ATOM 639 C C . THR A 1 82 ? -2.293 4.498 -6.679 1.00 98.38 82 THR A C 1
ATOM 641 O O . THR A 1 82 ? -1.680 3.435 -6.621 1.00 98.38 82 THR A O 1
ATOM 644 N N . ILE A 1 83 ? -2.355 5.330 -5.636 1.00 98.44 83 ILE A N 1
ATOM 645 C CA . ILE A 1 83 ? -1.897 5.000 -4.283 1.00 98.44 83 ILE A CA 1
ATOM 646 C C . ILE A 1 83 ? -3.115 4.623 -3.434 1.00 98.44 83 ILE A C 1
ATOM 648 O O . ILE A 1 83 ? -4.183 5.231 -3.535 1.00 98.44 83 ILE A O 1
ATOM 652 N N . ARG A 1 84 ? -2.976 3.589 -2.598 1.00 98.12 84 ARG A N 1
ATOM 653 C CA . ARG A 1 84 ? -4.029 3.161 -1.671 1.00 98.12 84 ARG A CA 1
ATOM 654 C C . ARG A 1 84 ? -4.350 4.289 -0.691 1.00 98.12 84 ARG A C 1
ATOM 656 O O . ARG A 1 84 ? -3.472 4.748 0.025 1.00 98.12 84 ARG A O 1
ATOM 663 N N . ALA A 1 85 ? -5.607 4.693 -0.602 1.00 97.00 85 ALA A N 1
ATOM 664 C CA . ALA A 1 85 ? -6.034 5.790 0.250 1.00 97.00 85 ALA A CA 1
ATOM 665 C C . ALA A 1 85 ? -5.961 5.426 1.742 1.00 97.00 85 ALA A C 1
ATOM 667 O O . ALA A 1 85 ? -6.566 4.441 2.185 1.00 97.00 85 ALA A O 1
ATOM 668 N N . LEU A 1 86 ? -5.288 6.278 2.519 1.00 96.12 86 LEU A N 1
ATOM 669 C CA . LEU A 1 86 ? -5.451 6.378 3.968 1.00 96.12 86 LEU A CA 1
ATOM 670 C C . LEU A 1 86 ? -6.758 7.133 4.250 1.00 96.12 86 LEU A C 1
ATOM 672 O O . LEU A 1 86 ? -6.917 8.284 3.852 1.00 96.12 86 LEU A O 1
ATOM 676 N N . ARG A 1 87 ? -7.714 6.468 4.896 1.00 94.00 87 ARG A N 1
ATOM 677 C CA . ARG A 1 87 ? -9.059 6.990 5.187 1.00 94.00 87 ARG A CA 1
ATOM 678 C C . ARG A 1 87 ? -9.153 7.609 6.573 1.00 94.00 87 ARG A C 1
ATOM 680 O O . ARG A 1 87 ? -9.883 8.577 6.775 1.00 94.00 87 ARG A O 1
ATOM 687 N N . ASP A 1 88 ? -8.438 7.036 7.530 1.00 93.06 88 ASP A N 1
ATOM 688 C CA . ASP A 1 88 ? -8.498 7.463 8.919 1.00 93.06 88 ASP A CA 1
ATOM 689 C C . ASP A 1 88 ? -7.205 7.101 9.659 1.00 93.06 88 ASP A C 1
ATOM 691 O O . ASP A 1 88 ? -6.433 6.237 9.236 1.00 93.06 88 ASP A O 1
ATOM 695 N N . VAL A 1 89 ? -6.977 7.762 10.787 1.00 91.44 89 VAL A N 1
ATOM 696 C CA . VAL A 1 89 ? -5.879 7.480 11.707 1.00 91.44 89 VAL A CA 1
ATOM 697 C C . VAL A 1 89 ? -6.452 7.375 13.110 1.00 91.44 89 VAL A C 1
ATOM 699 O O . VAL A 1 89 ? -7.036 8.323 13.635 1.00 91.44 89 VAL A O 1
ATOM 702 N N . ILE A 1 90 ? -6.227 6.237 13.753 1.00 89.62 90 ILE A N 1
ATOM 703 C CA . ILE A 1 90 ? -6.562 6.025 15.160 1.00 89.62 90 ILE A CA 1
ATOM 704 C C . ILE A 1 90 ? -5.338 6.470 15.958 1.00 89.62 90 ILE A C 1
ATOM 706 O O . ILE A 1 90 ? -4.278 5.837 15.928 1.00 89.62 90 ILE A O 1
ATOM 710 N N . SER A 1 91 ? -5.461 7.664 16.542 1.00 75.12 91 SER A N 1
ATOM 711 C CA . SER A 1 91 ? -4.346 8.406 17.129 1.00 75.12 91 SER A CA 1
ATOM 712 C C . SER A 1 91 ? -4.143 8.058 18.596 1.00 75.12 91 SER A C 1
ATOM 714 O O . SER A 1 91 ? -5.088 7.737 19.306 1.00 75.12 91 SER A O 1
ATOM 716 N N . PHE A 1 92 ? -2.898 8.222 19.040 1.00 60.59 92 PHE A N 1
ATOM 717 C CA . PHE A 1 92 ? -2.543 8.263 20.451 1.00 60.59 92 PHE A CA 1
ATOM 718 C C . PHE A 1 92 ? -3.238 9.435 21.126 1.00 60.59 92 PHE A C 1
ATOM 720 O O . PHE A 1 92 ? -2.859 10.586 20.915 1.00 60.59 92 PHE A O 1
ATOM 727 N N . ASP A 1 93 ? -4.214 9.132 21.964 1.00 61.12 93 ASP A N 1
ATOM 728 C CA . ASP A 1 93 ? -4.559 10.017 23.059 1.00 61.12 93 ASP A CA 1
ATOM 729 C C . ASP A 1 93 ? -3.377 9.994 24.055 1.00 61.12 93 ASP A C 1
ATOM 731 O O . ASP A 1 93 ? -3.056 8.926 24.585 1.00 61.12 93 ASP A O 1
ATOM 735 N N . PRO A 1 94 ? -2.685 11.124 24.313 1.00 56.66 94 PRO A N 1
ATOM 736 C CA . PRO A 1 94 ? -1.599 11.182 25.294 1.00 56.66 94 PRO A CA 1
ATOM 737 C C . PRO A 1 94 ? -2.050 10.785 26.704 1.00 56.66 94 PRO A C 1
ATOM 739 O O . PRO A 1 94 ? -1.229 10.362 27.515 1.00 56.66 94 PRO A O 1
ATOM 742 N N . GLN A 1 95 ? -3.351 10.893 26.993 1.00 60.16 95 GLN A N 1
ATOM 743 C CA . GLN A 1 95 ? -3.950 10.435 28.244 1.00 60.16 95 GLN A CA 1
ATOM 744 C C . GLN A 1 95 ? -4.203 8.918 28.254 1.00 60.16 95 GLN A C 1
ATOM 746 O O . GLN A 1 95 ? -4.474 8.351 29.311 1.00 60.16 95 GLN A O 1
ATOM 751 N N . LYS A 1 96 ? -4.078 8.237 27.105 1.00 61.66 96 LYS A N 1
ATOM 752 C CA . LYS A 1 96 ? -4.280 6.788 26.947 1.00 61.66 96 LYS A CA 1
ATOM 753 C C . LYS A 1 96 ? -3.161 6.130 26.124 1.00 61.66 96 LYS A C 1
ATOM 755 O O . LYS A 1 96 ? -3.409 5.539 25.073 1.00 61.66 96 LYS A O 1
ATOM 760 N N . PRO A 1 97 ? -1.914 6.136 26.627 1.00 58.91 97 PRO A N 1
ATOM 761 C CA . PRO A 1 97 ? -0.746 5.599 25.916 1.00 58.91 97 PRO A CA 1
ATOM 762 C C . PRO A 1 97 ? -0.803 4.082 25.644 1.00 58.91 97 PRO A C 1
ATOM 764 O O . PRO A 1 97 ? 0.029 3.554 24.905 1.00 58.91 97 PRO A O 1
ATOM 767 N N . LEU A 1 98 ? -1.761 3.378 26.254 1.00 62.19 98 LEU A N 1
ATOM 768 C CA . LEU A 1 98 ? -1.997 1.946 26.072 1.00 62.19 98 LEU A CA 1
ATOM 769 C C . LEU A 1 98 ? -2.890 1.626 24.860 1.00 62.19 98 LEU A C 1
ATOM 771 O O . LEU A 1 98 ? -2.973 0.457 24.485 1.00 62.19 98 LEU A O 1
ATOM 775 N N . GLU A 1 99 ? -3.547 2.622 24.249 1.00 66.75 99 GLU A N 1
ATOM 776 C CA . GLU A 1 99 ? -4.393 2.404 23.070 1.00 66.75 99 GLU A CA 1
ATOM 777 C C . GLU A 1 99 ? -3.550 2.140 21.800 1.00 66.75 99 GLU A C 1
ATOM 779 O O . GLU A 1 99 ? -2.460 2.702 21.616 1.00 66.75 99 GLU A O 1
ATOM 784 N N . PRO A 1 100 ? -4.020 1.254 20.903 1.00 72.12 100 PRO A N 1
ATOM 785 C CA . PRO A 1 100 ? -3.291 0.902 19.694 1.00 72.12 100 PRO A CA 1
ATOM 786 C C . PRO A 1 100 ? -3.268 2.065 18.691 1.00 72.12 100 PRO A C 1
ATOM 788 O O . PRO A 1 100 ? -4.277 2.705 18.405 1.00 72.12 100 PRO A O 1
ATOM 791 N N . GLN A 1 101 ? -2.095 2.297 18.103 1.00 86.75 101 GLN A N 1
ATOM 792 C CA . GLN A 1 101 ? -1.899 3.234 16.993 1.00 86.75 101 GLN A CA 1
ATOM 793 C C . GLN A 1 101 ? -2.282 2.513 15.711 1.00 86.75 101 GLN A C 1
ATOM 795 O O . GLN A 1 101 ? -1.719 1.447 15.440 1.00 86.75 101 GLN A O 1
ATOM 800 N N . CYS A 1 102 ? -3.203 3.069 14.926 1.00 92.81 102 CYS A N 1
ATOM 801 C CA . CYS A 1 102 ? -3.607 2.411 13.690 1.00 92.81 102 CYS A CA 1
ATOM 802 C C . CYS A 1 102 ? -3.748 3.372 12.512 1.00 92.81 102 CYS A C 1
ATOM 804 O O . CYS A 1 102 ? -4.214 4.503 12.656 1.00 92.81 102 CYS A O 1
ATOM 806 N N . MET A 1 103 ? -3.397 2.875 11.331 1.00 94.88 103 MET A N 1
ATOM 807 C CA . MET A 1 103 ? -3.750 3.470 10.046 1.00 94.88 103 MET A CA 1
ATOM 808 C C . MET A 1 103 ? -4.931 2.702 9.463 1.00 94.88 103 MET A C 1
ATOM 810 O O . MET A 1 103 ? -4.903 1.470 9.418 1.00 94.88 103 MET A O 1
ATOM 814 N N . VAL A 1 104 ? -5.961 3.422 9.025 1.00 96.06 104 VAL A N 1
ATOM 815 C CA . VAL A 1 104 ? -7.151 2.843 8.402 1.00 96.06 104 VAL A CA 1
ATOM 816 C C . VAL A 1 104 ? -7.109 3.146 6.915 1.00 96.06 104 VAL A C 1
ATOM 818 O O . VAL A 1 104 ? -7.203 4.300 6.502 1.00 96.06 104 VAL A O 1
ATOM 821 N N . PHE A 1 105 ? -6.980 2.112 6.100 1.00 97.19 105 PHE A N 1
ATOM 822 C CA . PHE A 1 105 ? -6.924 2.205 4.650 1.00 97.19 105 PHE A CA 1
ATOM 823 C C . PHE A 1 105 ? -8.229 1.758 4.009 1.00 97.19 105 PHE A C 1
ATOM 825 O O . PHE A 1 105 ? -8.953 0.923 4.553 1.00 97.19 105 PHE A O 1
ATOM 832 N N . GLU A 1 106 ? -8.488 2.247 2.798 1.00 95.94 106 GLU A N 1
ATOM 833 C CA . GLU A 1 106 ? -9.558 1.695 1.965 1.00 95.94 106 GLU A CA 1
ATOM 834 C C . GLU A 1 106 ? -9.366 0.190 1.726 1.00 95.94 106 GLU A C 1
ATOM 836 O O . GLU A 1 106 ? -8.235 -0.306 1.657 1.00 95.94 106 GLU A O 1
ATOM 841 N N . TRP A 1 107 ? -10.465 -0.549 1.589 1.00 96.50 107 TRP A N 1
ATOM 842 C CA . TRP A 1 107 ? -10.420 -1.967 1.250 1.00 96.50 107 TRP A CA 1
ATOM 843 C C . TRP A 1 107 ? -9.958 -2.204 -0.196 1.00 96.50 107 TRP A C 1
ATOM 845 O O . TRP A 1 107 ? -10.367 -1.495 -1.111 1.00 96.50 107 TRP A O 1
ATOM 855 N N . MET A 1 108 ? -9.128 -3.233 -0.380 1.00 96.94 108 MET A N 1
ATOM 856 C CA . MET A 1 108 ? -8.747 -3.797 -1.677 1.00 96.94 108 MET A CA 1
ATOM 857 C C . MET A 1 108 ? -8.896 -5.321 -1.577 1.00 96.94 108 MET A C 1
ATOM 859 O O . MET A 1 108 ? -8.514 -5.884 -0.550 1.00 96.94 108 MET A O 1
ATOM 863 N N . ASP A 1 109 ? -9.436 -5.980 -2.605 1.00 95.25 109 ASP A N 1
ATOM 864 C CA . ASP A 1 109 ? -9.856 -7.390 -2.518 1.00 95.25 109 ASP A CA 1
ATOM 865 C C . ASP A 1 109 ? -8.681 -8.344 -2.282 1.00 95.25 109 ASP A C 1
ATOM 867 O O . ASP A 1 109 ? -8.792 -9.316 -1.533 1.00 95.25 109 ASP A O 1
ATOM 871 N N . GLN A 1 110 ? -7.544 -8.072 -2.925 1.00 94.69 110 GLN A N 1
ATOM 872 C CA . GLN A 1 110 ? -6.344 -8.895 -2.815 1.00 94.69 110 GLN A CA 1
ATOM 873 C C . GLN A 1 110 ? -5.075 -8.138 -3.212 1.00 94.69 110 GLN A C 1
ATOM 875 O O . GLN A 1 110 ? -5.120 -7.085 -3.840 1.00 94.69 110 GLN A O 1
ATOM 880 N N . ASP A 1 111 ? -3.926 -8.708 -2.872 1.00 95.25 111 ASP A N 1
ATOM 881 C CA . ASP A 1 111 ? -2.626 -8.333 -3.424 1.00 95.25 111 ASP A CA 1
ATOM 882 C C . ASP A 1 111 ? -2.321 -9.128 -4.710 1.00 95.25 111 ASP A C 1
ATOM 884 O O . ASP A 1 111 ? -2.929 -10.166 -4.992 1.00 95.25 111 ASP A O 1
ATOM 888 N N . LEU A 1 112 ? -1.378 -8.640 -5.517 1.00 95.00 112 LEU A N 1
ATOM 889 C CA . LEU A 1 112 ? -0.980 -9.266 -6.777 1.00 95.00 112 LEU A CA 1
ATOM 890 C C . LEU A 1 112 ? -0.398 -10.670 -6.566 1.00 95.00 112 LEU A C 1
ATOM 892 O O . LEU A 1 112 ? -0.585 -11.537 -7.418 1.00 95.00 112 LEU A O 1
ATOM 896 N N . ARG A 1 113 ? 0.258 -10.930 -5.429 1.00 92.88 113 ARG A N 1
ATOM 897 C CA . ARG A 1 113 ? 0.788 -12.262 -5.096 1.00 92.88 113 ARG A CA 1
ATOM 898 C C . ARG A 1 113 ? -0.308 -13.331 -5.064 1.00 92.88 113 ARG A C 1
ATOM 900 O O . ARG A 1 113 ? -0.025 -14.479 -5.399 1.00 92.88 113 ARG A O 1
ATOM 907 N N . LYS A 1 114 ? -1.537 -12.980 -4.681 1.00 92.38 114 LYS A N 1
ATOM 908 C CA . LYS A 1 114 ? -2.684 -13.906 -4.670 1.00 92.38 114 LYS A CA 1
ATOM 909 C C . LYS A 1 114 ? -3.279 -14.172 -6.054 1.00 92.38 114 LYS A C 1
ATOM 911 O O . LYS A 1 114 ? -4.079 -15.095 -6.190 1.00 92.38 114 LYS A O 1
ATOM 916 N N . VAL A 1 115 ? -2.904 -13.415 -7.090 1.00 91.06 115 VAL A N 1
ATOM 917 C CA . VAL A 1 115 ? -3.403 -13.644 -8.453 1.00 91.06 115 VAL A CA 1
ATOM 918 C C . VAL A 1 115 ? -2.721 -14.873 -9.059 1.00 91.06 115 VAL A C 1
ATOM 920 O O . VAL A 1 115 ? -1.501 -14.872 -9.226 1.00 91.06 115 VAL A O 1
ATOM 923 N N . PRO A 1 116 ? -3.479 -15.905 -9.477 1.00 89.50 116 PRO A N 1
ATOM 924 C CA . PRO A 1 116 ? -2.891 -17.059 -10.145 1.00 89.50 116 PRO A CA 1
ATOM 925 C C . PRO A 1 116 ? -2.185 -16.661 -11.443 1.00 89.50 116 PRO A C 1
ATOM 927 O O . PRO A 1 116 ? -2.727 -15.904 -12.253 1.00 89.50 116 PRO A O 1
ATOM 930 N N . TYR A 1 117 ? -1.011 -17.235 -11.701 1.00 86.25 117 TYR A N 1
ATOM 931 C CA . TYR A 1 117 ? -0.238 -16.924 -12.907 1.00 86.25 117 TYR A CA 1
ATOM 932 C C . TYR A 1 117 ? -0.986 -17.210 -14.210 1.00 86.25 117 TYR A C 1
ATOM 934 O O . TYR A 1 117 ? -0.907 -16.434 -15.162 1.00 86.25 117 TYR A O 1
ATOM 942 N N . SER A 1 118 ? -1.754 -18.303 -14.249 1.00 87.12 118 SER A N 1
ATOM 943 C CA . SER A 1 118 ? -2.614 -18.644 -15.386 1.00 87.12 118 SER A CA 1
ATOM 944 C C . SER A 1 118 ? -3.591 -17.513 -15.698 1.00 87.12 118 SER A C 1
ATOM 946 O O . SER A 1 118 ? -3.738 -17.117 -16.852 1.00 87.12 118 SER A O 1
ATOM 948 N N . ARG A 1 119 ? -4.189 -16.929 -14.657 1.00 87.06 119 ARG A N 1
ATOM 949 C CA . ARG A 1 119 ? -5.103 -15.797 -14.767 1.00 87.06 119 ARG A CA 1
ATOM 950 C C . ARG A 1 119 ? -4.382 -14.543 -15.253 1.00 87.06 119 ARG A C 1
ATOM 952 O O . ARG A 1 119 ? -4.863 -13.916 -16.194 1.00 87.06 119 ARG A O 1
ATOM 959 N N . PHE A 1 120 ? -3.222 -14.230 -14.674 1.00 87.50 120 PHE A N 1
ATOM 960 C CA . PHE A 1 120 ? -2.382 -13.102 -15.088 1.00 87.50 120 PHE A CA 1
ATOM 961 C C . PHE A 1 120 ? -1.984 -13.179 -16.572 1.00 87.50 120 PHE A C 1
ATOM 963 O O . PHE A 1 120 ? -2.095 -12.190 -17.289 1.00 87.50 120 PHE A O 1
ATOM 970 N N . ARG A 1 121 ? -1.602 -14.368 -17.061 1.00 84.31 121 ARG A N 1
ATOM 971 C CA . ARG A 1 121 ? -1.267 -14.630 -18.475 1.00 84.31 121 ARG A CA 1
ATOM 972 C C . ARG A 1 121 ? -2.481 -14.607 -19.403 1.00 84.31 121 ARG A C 1
ATOM 974 O O . ARG A 1 121 ? -2.376 -14.120 -20.521 1.00 84.31 121 ARG A O 1
ATOM 981 N N . SER A 1 122 ? -3.610 -15.165 -18.965 1.00 85.31 122 SER A N 1
ATOM 982 C CA . SER A 1 122 ? -4.812 -15.311 -19.804 1.00 85.31 122 SER A CA 1
ATOM 983 C C . SER A 1 122 ? -5.518 -13.989 -20.111 1.00 85.31 122 SER A C 1
ATOM 985 O O . SER A 1 122 ? -6.325 -13.931 -21.035 1.00 85.31 122 SER A O 1
ATOM 987 N N . LYS A 1 123 ? -5.222 -12.927 -19.350 1.00 83.69 123 LYS A N 1
ATOM 988 C CA . LYS A 1 123 ? -5.824 -11.599 -19.500 1.00 83.69 123 LYS A CA 1
ATOM 989 C C . LYS A 1 123 ? -4.742 -10.567 -19.827 1.00 83.69 123 LYS A C 1
ATOM 991 O O . LYS A 1 123 ? -4.232 -9.948 -18.897 1.00 83.69 123 LYS A O 1
ATOM 996 N N . PRO A 1 124 ? -4.417 -10.324 -21.110 1.00 80.25 124 PRO A N 1
ATOM 997 C CA . PRO A 1 124 ? -3.371 -9.372 -21.511 1.00 80.25 124 PRO A CA 1
ATOM 998 C C . PRO A 1 124 ? -3.559 -7.958 -20.940 1.00 80.25 124 PRO A C 1
ATOM 1000 O O . PRO A 1 124 ? -2.594 -7.238 -20.689 1.00 80.25 124 PRO A O 1
ATOM 1003 N N . GLU A 1 125 ? -4.810 -7.579 -20.680 1.00 86.94 125 GLU A N 1
ATOM 1004 C CA . GLU A 1 125 ? -5.169 -6.297 -20.082 1.00 86.94 125 GLU A CA 1
ATOM 1005 C C . GLU A 1 125 ? -4.715 -6.144 -18.629 1.00 86.94 125 GLU A C 1
ATOM 1007 O O . GLU A 1 125 ? -4.367 -5.042 -18.212 1.00 86.94 125 GLU A O 1
ATOM 1012 N N . LEU A 1 126 ? -4.662 -7.229 -17.852 1.00 91.00 126 LEU A N 1
ATOM 1013 C CA . LEU A 1 126 ? -4.326 -7.151 -16.432 1.00 91.00 126 LEU A CA 1
ATOM 1014 C C . LEU A 1 126 ? -2.862 -6.718 -16.199 1.00 91.00 126 LEU A C 1
ATOM 1016 O O . LEU A 1 126 ? -2.664 -5.730 -15.489 1.00 91.00 126 LEU A O 1
ATOM 1020 N N . PRO A 1 127 ? -1.840 -7.341 -16.826 1.00 91.88 127 PRO A N 1
ATOM 1021 C CA . PRO A 1 127 ? -0.464 -6.845 -16.766 1.00 91.88 127 PRO A CA 1
ATOM 1022 C C . PRO A 1 127 ? -0.331 -5.394 -17.242 1.00 91.88 127 PRO A C 1
ATOM 1024 O O . PRO A 1 127 ? 0.415 -4.622 -16.643 1.00 91.88 127 PRO A O 1
ATOM 1027 N N . ARG A 1 128 ? -1.077 -5.002 -18.287 1.00 92.56 128 ARG A N 1
ATOM 1028 C CA . ARG A 1 128 ? -1.050 -3.641 -18.845 1.00 92.56 128 ARG A CA 1
ATOM 1029 C C . ARG A 1 128 ? -1.578 -2.604 -17.855 1.00 92.56 128 ARG A C 1
ATOM 1031 O O . ARG A 1 128 ? -0.944 -1.567 -17.674 1.00 92.56 128 ARG A O 1
ATOM 1038 N N . VAL A 1 129 ? -2.723 -2.868 -17.224 1.00 95.38 129 VAL A N 1
ATOM 1039 C CA . VAL A 1 129 ? -3.313 -1.968 -16.219 1.00 95.38 129 VAL A CA 1
ATOM 1040 C C . VAL A 1 129 ? -2.421 -1.899 -14.980 1.00 95.38 129 VAL A C 1
ATOM 1042 O O . VAL A 1 129 ? -2.175 -0.805 -14.486 1.00 95.38 129 VAL A O 1
ATOM 1045 N N . ILE A 1 130 ? -1.857 -3.029 -14.537 1.00 96.38 130 ILE A N 1
ATOM 1046 C CA . ILE A 1 130 ? -0.907 -3.050 -13.416 1.00 96.38 130 ILE A CA 1
ATOM 1047 C C . ILE A 1 130 ? 0.317 -2.189 -13.714 1.00 96.38 130 ILE A C 1
ATOM 1049 O O . ILE A 1 130 ? 0.647 -1.306 -12.926 1.00 96.38 130 ILE A O 1
ATOM 1053 N N . ALA A 1 131 ? 0.968 -2.412 -14.858 1.00 96.81 131 ALA A N 1
ATOM 1054 C CA . ALA A 1 131 ? 2.147 -1.648 -15.241 1.00 96.81 131 ALA A CA 1
ATOM 1055 C C . ALA A 1 131 ? 1.836 -0.151 -15.339 1.00 96.81 131 ALA A C 1
ATOM 1057 O O . ALA A 1 131 ? 2.585 0.655 -14.796 1.00 96.81 131 ALA A O 1
ATOM 1058 N N . ARG A 1 132 ? 0.706 0.219 -15.959 1.00 97.69 132 ARG A N 1
ATOM 1059 C CA . ARG A 1 132 ? 0.267 1.616 -16.044 1.00 97.69 132 ARG A CA 1
ATOM 1060 C C . ARG A 1 132 ? 0.104 2.241 -14.661 1.00 97.69 132 ARG A C 1
ATOM 1062 O O . ARG A 1 132 ? 0.736 3.255 -14.400 1.00 97.69 132 ARG A O 1
ATOM 1069 N N . SER A 1 133 ? -0.699 1.645 -13.781 1.00 98.38 133 SER A N 1
ATOM 1070 C CA . SER A 1 133 ? -0.992 2.242 -12.474 1.00 98.38 133 SER A CA 1
ATOM 1071 C C . SER A 1 133 ? 0.241 2.328 -11.576 1.00 98.38 133 SER A C 1
ATOM 1073 O O . SER A 1 133 ? 0.398 3.302 -10.847 1.00 98.38 133 SER A O 1
ATOM 1075 N N . VAL A 1 134 ? 1.148 1.346 -11.643 1.00 98.62 134 VAL A N 1
ATOM 1076 C CA . VAL A 1 134 ? 2.418 1.427 -10.907 1.00 98.62 134 VAL A CA 1
ATOM 1077 C C . VAL A 1 134 ? 3.302 2.535 -11.482 1.00 98.62 134 VAL A C 1
ATOM 1079 O O . VAL A 1 134 ? 3.820 3.333 -10.710 1.00 98.62 134 VAL A O 1
ATOM 1082 N N . LEU A 1 135 ? 3.445 2.645 -12.808 1.00 98.69 135 LEU A N 1
ATOM 1083 C CA . LEU A 1 135 ? 4.230 3.719 -13.432 1.00 98.69 135 LEU A CA 1
ATOM 1084 C C . LEU A 1 135 ? 3.660 5.111 -13.135 1.00 98.69 135 LEU A C 1
ATOM 1086 O O . LEU A 1 135 ? 4.434 6.024 -12.865 1.00 98.69 135 LEU A O 1
ATOM 1090 N N . GLU A 1 136 ? 2.335 5.266 -13.127 1.00 98.69 136 GLU A N 1
ATOM 1091 C CA . GLU A 1 136 ? 1.659 6.503 -12.714 1.00 98.69 136 GLU A CA 1
ATOM 1092 C C . GLU A 1 136 ? 2.008 6.870 -11.264 1.00 98.69 136 GLU A C 1
ATOM 1094 O O . GLU A 1 136 ? 2.387 8.009 -10.994 1.00 98.69 136 GLU A O 1
ATOM 1099 N N . THR A 1 137 ? 1.984 5.900 -10.341 1.00 98.62 137 THR A N 1
ATOM 1100 C CA . THR A 1 137 ? 2.449 6.112 -8.961 1.00 98.62 137 THR A CA 1
ATOM 1101 C C . THR A 1 137 ? 3.920 6.529 -8.911 1.00 98.62 137 THR A C 1
ATOM 1103 O O . THR A 1 137 ? 4.258 7.492 -8.227 1.00 98.62 137 THR A O 1
ATOM 1106 N N . LEU A 1 138 ? 4.809 5.829 -9.621 1.00 98.44 138 LEU A N 1
ATOM 1107 C CA . LEU A 1 138 ? 6.246 6.121 -9.594 1.00 98.44 138 LEU A CA 1
ATOM 1108 C C . LEU A 1 138 ? 6.571 7.496 -10.189 1.00 98.44 138 LEU A C 1
ATOM 1110 O O . LEU A 1 138 ? 7.443 8.192 -9.667 1.00 98.44 138 LEU A O 1
ATOM 1114 N N . ALA A 1 139 ? 5.878 7.890 -11.260 1.00 98.38 139 ALA A N 1
ATOM 1115 C CA . ALA A 1 139 ? 5.987 9.222 -11.846 1.00 98.38 139 ALA A CA 1
ATOM 1116 C C . ALA A 1 139 ? 5.525 10.288 -10.846 1.00 98.38 139 ALA A C 1
ATOM 1118 O O . ALA A 1 139 ? 6.271 11.223 -10.567 1.00 98.38 139 ALA A O 1
ATOM 1119 N N . PHE A 1 140 ? 4.364 10.086 -10.214 1.00 98.44 140 PHE A N 1
ATOM 1120 C CA . PHE A 1 140 ? 3.842 10.991 -9.190 1.00 98.44 140 PHE A CA 1
ATOM 1121 C C . PHE A 1 140 ? 4.821 11.189 -8.021 1.00 98.44 140 PHE A C 1
ATOM 1123 O O . PHE A 1 140 ? 5.078 12.330 -7.630 1.00 98.44 140 PHE A O 1
ATOM 1130 N N . LEU A 1 141 ? 5.397 10.107 -7.480 1.00 97.19 141 LEU A N 1
ATOM 1131 C CA . LEU A 1 141 ? 6.360 10.185 -6.372 1.00 97.19 141 LEU A CA 1
ATOM 1132 C C . LEU A 1 141 ? 7.624 10.964 -6.759 1.00 97.19 141 LEU A C 1
ATOM 1134 O O . LEU A 1 141 ? 8.098 11.808 -5.991 1.00 97.19 141 LEU A O 1
ATOM 1138 N N . LYS A 1 142 ? 8.141 10.717 -7.966 1.00 96.56 142 LYS A N 1
ATOM 1139 C CA . LYS A 1 142 ? 9.314 11.417 -8.490 1.00 96.56 142 LYS A CA 1
ATOM 1140 C C . LYS A 1 142 ? 9.034 12.899 -8.712 1.00 96.56 142 LYS A C 1
ATOM 1142 O O . LYS A 1 142 ? 9.786 13.736 -8.229 1.00 96.56 142 LYS A O 1
ATOM 1147 N N . GLU A 1 143 ? 7.971 13.224 -9.437 1.00 97.00 143 GLU A N 1
ATOM 1148 C CA . GLU A 1 143 ? 7.671 14.595 -9.861 1.00 97.00 143 GLU A CA 1
ATOM 1149 C C . GLU A 1 143 ? 7.240 15.483 -8.691 1.00 97.00 143 GLU A C 1
ATOM 1151 O O . GLU A 1 143 ? 7.628 16.647 -8.629 1.00 97.00 143 GLU A O 1
ATOM 1156 N N . THR A 1 144 ? 6.482 14.934 -7.738 1.00 96.69 144 THR A N 1
ATOM 1157 C CA . THR A 1 144 ? 5.915 15.717 -6.628 1.00 96.69 144 THR A CA 1
ATOM 1158 C C . THR A 1 144 ? 6.889 15.861 -5.460 1.00 96.69 144 THR A C 1
ATOM 1160 O O . THR A 1 144 ? 6.926 16.908 -4.815 1.00 96.69 144 THR A O 1
ATOM 1163 N N . TYR A 1 145 ? 7.686 14.826 -5.169 1.00 94.56 145 TYR A N 1
ATOM 1164 C CA . TYR A 1 145 ? 8.508 14.781 -3.950 1.00 94.56 145 TYR A CA 1
ATOM 1165 C C . TYR A 1 145 ? 9.999 14.523 -4.194 1.00 94.56 145 TYR A C 1
ATOM 1167 O O . TYR A 1 145 ? 10.785 14.576 -3.242 1.00 94.56 145 TYR A O 1
ATOM 1175 N N . GLY A 1 146 ? 10.410 14.229 -5.433 1.00 93.94 146 GLY A N 1
ATOM 1176 C CA . GLY A 1 146 ? 11.757 13.728 -5.716 1.00 93.94 146 GLY A CA 1
ATOM 1177 C C . GLY A 1 146 ? 12.033 12.437 -4.946 1.00 93.94 146 GLY A C 1
ATOM 1178 O O . GLY A 1 146 ? 13.079 12.317 -4.310 1.00 93.94 146 GLY A O 1
ATOM 1179 N N . ALA A 1 147 ? 11.049 11.534 -4.903 1.00 93.62 147 ALA A N 1
ATOM 1180 C CA . ALA A 1 147 ? 11.068 10.328 -4.084 1.00 93.62 147 ALA A CA 1
ATOM 1181 C C . ALA A 1 147 ? 10.859 9.051 -4.907 1.00 93.62 147 ALA A C 1
ATOM 1183 O O . ALA A 1 147 ? 10.319 9.074 -6.014 1.00 93.62 147 ALA A O 1
ATOM 1184 N N . PHE A 1 148 ? 11.257 7.928 -4.317 1.00 93.62 148 PHE A N 1
ATOM 1185 C CA . PHE A 1 148 ? 11.032 6.577 -4.817 1.00 93.62 148 PHE A CA 1
ATOM 1186 C C . PHE A 1 148 ? 10.387 5.715 -3.714 1.00 93.62 148 PHE A C 1
ATOM 1188 O O . PHE A 1 148 ? 10.521 5.988 -2.520 1.00 93.62 148 PHE A O 1
ATOM 1195 N N . HIS A 1 149 ? 9.647 4.687 -4.115 1.00 95.31 149 HIS A N 1
ATOM 1196 C CA . HIS A 1 149 ? 8.912 3.759 -3.259 1.00 95.31 149 HIS A CA 1
ATOM 1197 C C . HIS A 1 149 ? 9.816 2.717 -2.592 1.00 95.31 149 HIS A C 1
ATOM 1199 O O . HIS A 1 149 ? 9.618 2.397 -1.422 1.00 95.31 149 HIS A O 1
ATOM 1205 N N . SER A 1 150 ? 10.791 2.181 -3.337 1.00 93.44 150 SER A N 1
ATOM 1206 C CA . SER A 1 150 ? 11.750 1.117 -2.984 1.00 93.44 150 SER A CA 1
ATOM 1207 C C . SER A 1 150 ? 11.209 -0.289 -2.733 1.00 93.44 150 SER A C 1
ATOM 1209 O O . SER A 1 150 ? 11.923 -1.260 -2.971 1.00 93.44 150 SER A O 1
ATOM 1211 N N . ASP A 1 151 ? 9.953 -0.437 -2.316 1.00 94.38 151 ASP A N 1
ATOM 1212 C CA . ASP A 1 151 ? 9.373 -1.760 -2.045 1.00 94.38 151 ASP A CA 1
ATOM 1213 C C . ASP A 1 151 ? 8.274 -2.183 -3.034 1.00 94.38 151 ASP A C 1
ATOM 1215 O O . ASP A 1 151 ? 7.227 -2.711 -2.656 1.00 94.38 151 ASP A O 1
ATOM 1219 N N . ILE A 1 152 ? 8.489 -1.936 -4.329 1.00 97.44 152 ILE A N 1
ATOM 1220 C CA . ILE A 1 152 ? 7.599 -2.454 -5.376 1.00 97.44 152 ILE A CA 1
ATOM 1221 C C . ILE A 1 152 ? 7.794 -3.969 -5.495 1.00 97.44 152 ILE A C 1
ATOM 1223 O O . ILE A 1 152 ? 8.857 -4.458 -5.888 1.00 97.44 152 ILE A O 1
ATOM 1227 N N . ASN A 1 153 ? 6.753 -4.715 -5.126 1.00 95.31 153 ASN A N 1
ATOM 1228 C CA . ASN A 1 153 ? 6.707 -6.172 -5.183 1.00 95.31 153 ASN A CA 1
ATOM 1229 C C . ASN A 1 153 ? 5.239 -6.674 -5.214 1.00 95.31 153 ASN A C 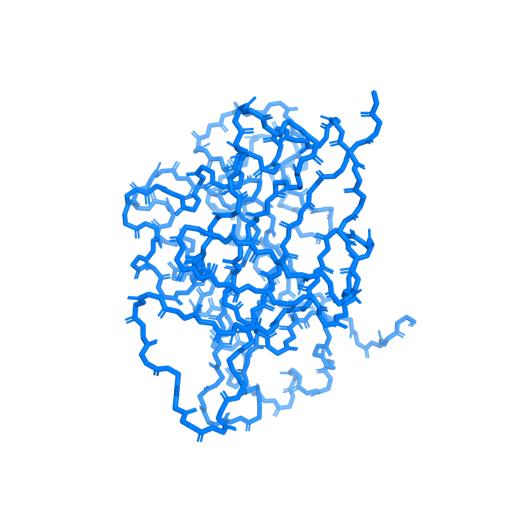1
ATOM 1231 O O . ASN A 1 153 ? 4.319 -5.900 -4.927 1.00 95.31 153 ASN A O 1
ATOM 1235 N N . PRO A 1 154 ? 4.982 -7.965 -5.512 1.00 95.25 154 PRO A N 1
ATOM 1236 C CA . PRO A 1 154 ? 3.622 -8.508 -5.586 1.00 95.25 154 PRO A CA 1
ATOM 1237 C C . PRO A 1 154 ? 2.746 -8.363 -4.326 1.00 95.25 154 PRO A C 1
ATOM 1239 O O . PRO A 1 154 ? 1.528 -8.422 -4.440 1.00 95.25 154 PRO A O 1
ATOM 1242 N N . ASN A 1 155 ? 3.318 -8.198 -3.130 1.00 94.19 155 ASN A N 1
ATOM 1243 C CA . ASN A 1 155 ? 2.547 -8.024 -1.889 1.00 94.19 155 ASN A CA 1
ATOM 1244 C C . ASN A 1 155 ? 2.021 -6.585 -1.723 1.00 94.19 155 ASN A C 1
ATOM 1246 O O . ASN A 1 155 ? 1.056 -6.382 -0.990 1.00 94.19 155 ASN A O 1
ATOM 1250 N N . ASN A 1 156 ? 2.639 -5.610 -2.400 1.00 96.75 156 ASN A N 1
ATOM 1251 C CA . ASN A 1 156 ? 2.345 -4.178 -2.252 1.00 96.75 156 ASN A CA 1
ATOM 1252 C C . ASN A 1 156 ? 1.575 -3.590 -3.448 1.00 96.75 156 ASN A C 1
ATOM 1254 O O . ASN A 1 156 ? 1.206 -2.417 -3.439 1.00 96.75 156 ASN A O 1
ATOM 1258 N N . ILE A 1 157 ? 1.291 -4.403 -4.469 1.00 98.00 157 ILE A N 1
ATOM 1259 C CA . ILE A 1 157 ? 0.371 -4.063 -5.559 1.00 98.00 157 ILE A CA 1
ATOM 1260 C C . ILE A 1 157 ? -0.989 -4.669 -5.222 1.00 98.00 157 ILE A C 1
ATOM 1262 O O . ILE A 1 157 ? -1.133 -5.887 -5.168 1.00 98.00 157 ILE A O 1
ATOM 1266 N N . LEU A 1 158 ? -1.980 -3.817 -4.990 1.00 98.06 158 LEU A N 1
ATOM 1267 C CA . LEU A 1 158 ? -3.313 -4.180 -4.524 1.00 98.06 158 LEU A CA 1
ATOM 1268 C C . LEU A 1 158 ? -4.329 -4.080 -5.657 1.00 98.06 158 LEU A C 1
ATOM 1270 O O . LEU A 1 158 ? -4.249 -3.191 -6.507 1.00 98.06 158 LEU A O 1
ATOM 1274 N N . LEU A 1 159 ? -5.293 -4.994 -5.653 1.00 97.19 159 LEU A N 1
ATOM 1275 C CA . LEU A 1 159 ? -6.221 -5.234 -6.746 1.00 97.19 159 LEU A CA 1
ATOM 1276 C C . LEU A 1 159 ? -7.645 -5.383 -6.217 1.00 97.19 159 LEU A C 1
ATOM 1278 O O . LEU A 1 159 ? -7.876 -6.130 -5.268 1.00 97.19 159 LEU A O 1
ATOM 1282 N N . SER A 1 160 ? -8.590 -4.752 -6.906 1.00 96.19 160 SER A N 1
ATOM 1283 C CA . SER A 1 160 ? -10.022 -5.035 -6.770 1.00 96.19 160 SER A CA 1
ATOM 1284 C C . SER A 1 160 ? -10.664 -5.203 -8.138 1.00 96.19 160 SER A C 1
ATOM 1286 O O . SER A 1 160 ? -10.157 -4.693 -9.142 1.00 96.19 160 SER A O 1
ATOM 1288 N N . ASN A 1 161 ? -11.788 -5.918 -8.193 1.00 93.25 161 ASN A N 1
ATOM 1289 C CA . ASN A 1 161 ? -12.552 -6.120 -9.432 1.00 93.25 161 ASN A CA 1
ATOM 1290 C C . ASN A 1 161 ? -11.712 -6.695 -10.592 1.00 93.25 161 ASN A C 1
ATOM 1292 O O . ASN A 1 161 ? -11.907 -6.349 -11.757 1.00 93.25 161 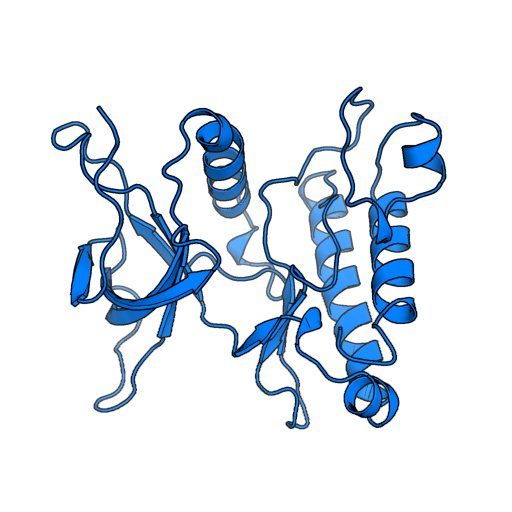ASN A O 1
ATOM 1296 N N . VAL A 1 162 ? -10.774 -7.594 -10.289 1.00 91.62 162 VAL A N 1
ATOM 1297 C CA . VAL A 1 162 ? -9.820 -8.186 -11.251 1.00 91.62 162 VAL A CA 1
ATOM 1298 C C . VAL A 1 162 ? -10.477 -9.064 -12.337 1.00 91.62 162 VAL A C 1
ATOM 1300 O O . VAL A 1 162 ? -9.835 -9.453 -13.317 1.00 91.62 162 VAL A O 1
ATOM 1303 N N . ASP A 1 163 ? -11.762 -9.406 -12.194 1.00 88.31 163 ASP A N 1
ATOM 1304 C CA . ASP A 1 163 ? -12.564 -10.038 -13.256 1.00 88.31 163 ASP A CA 1
ATOM 1305 C C . ASP A 1 163 ? -13.378 -9.073 -14.111 1.00 88.31 163 ASP A C 1
ATOM 1307 O O . ASP A 1 163 ? -13.869 -9.477 -15.162 1.00 88.31 163 ASP A O 1
ATOM 1311 N N . SER A 1 164 ? -13.485 -7.814 -13.700 1.00 88.62 164 SER A N 1
ATOM 1312 C CA . SER A 1 164 ? -14.243 -6.807 -14.433 1.00 88.62 164 SER A CA 1
ATOM 1313 C C . SER A 1 164 ? -13.478 -6.279 -15.651 1.00 88.62 164 SER A C 1
ATOM 1315 O O . SER A 1 164 ? -12.273 -6.492 -15.800 1.00 88.62 164 SER A O 1
ATOM 1317 N N . ALA A 1 165 ? -14.181 -5.526 -16.500 1.00 86.19 165 ALA A N 1
ATOM 1318 C CA . ALA A 1 165 ? -13.574 -4.781 -17.602 1.00 86.19 165 ALA A CA 1
ATOM 1319 C C . ALA A 1 165 ? -12.627 -3.661 -17.125 1.00 86.19 165 ALA A C 1
ATOM 1321 O O . ALA A 1 165 ? -11.795 -3.188 -17.898 1.00 86.19 165 ALA A O 1
ATOM 1322 N N . CYS A 1 166 ? -12.739 -3.237 -15.861 1.00 87.88 166 CYS A N 1
ATOM 1323 C CA . CYS A 1 166 ? -11.945 -2.157 -15.282 1.00 87.88 166 CYS A CA 1
ATOM 1324 C C . CYS A 1 166 ? -11.378 -2.568 -13.910 1.00 87.88 166 CYS A C 1
ATOM 1326 O O . CYS A 1 166 ? -11.868 -2.096 -12.880 1.00 87.88 166 CYS A O 1
ATOM 1328 N N . PRO A 1 167 ? -10.355 -3.447 -13.865 1.00 93.88 167 PRO A N 1
ATOM 1329 C CA . PRO A 1 167 ? -9.647 -3.752 -12.628 1.00 93.88 167 PRO A CA 1
ATOM 1330 C C . PRO A 1 167 ? -9.095 -2.480 -11.988 1.00 93.88 167 PRO A C 1
ATOM 1332 O O . PRO A 1 167 ? -8.514 -1.634 -12.669 1.00 93.88 167 PRO A O 1
ATOM 1335 N N . VAL A 1 168 ? -9.242 -2.366 -10.673 1.00 96.56 168 VAL A N 1
ATOM 1336 C CA . VAL A 1 168 ? -8.657 -1.267 -9.903 1.00 96.56 168 VAL A CA 1
ATOM 1337 C C . VAL A 1 168 ? -7.311 -1.733 -9.375 1.00 96.56 168 VAL A C 1
ATOM 1339 O O . VAL A 1 168 ? -7.246 -2.757 -8.697 1.00 96.56 168 VAL A O 1
ATOM 1342 N N . VAL A 1 169 ? -6.252 -0.981 -9.673 1.00 98.12 169 VAL A N 1
ATOM 1343 C CA . VAL A 1 169 ? -4.890 -1.256 -9.206 1.00 98.12 169 VAL A CA 1
ATOM 1344 C C . VAL A 1 169 ? -4.401 -0.082 -8.375 1.00 98.12 169 VAL A C 1
ATOM 1346 O O . VAL A 1 169 ? -4.469 1.062 -8.826 1.00 98.12 169 VAL A O 1
ATOM 1349 N N . LYS A 1 170 ? -3.888 -0.365 -7.177 1.00 98.69 170 LYS A N 1
ATOM 1350 C CA . LYS A 1 170 ? -3.271 0.642 -6.313 1.00 98.69 170 LYS A CA 1
ATOM 1351 C C . LYS A 1 170 ? -2.000 0.119 -5.657 1.00 98.69 170 LYS A C 1
ATOM 1353 O O . LYS A 1 170 ? -1.921 -1.050 -5.296 1.00 98.69 170 LYS A O 1
ATOM 1358 N N . VAL A 1 171 ? -1.023 0.993 -5.475 1.00 98.62 171 VAL A N 1
ATOM 1359 C CA . VAL A 1 171 ? 0.211 0.725 -4.732 1.00 98.62 171 VAL A CA 1
ATOM 1360 C C . VAL A 1 171 ? -0.017 1.054 -3.258 1.00 98.62 171 VAL A C 1
ATOM 1362 O O . VAL A 1 171 ? -0.595 2.092 -2.930 1.00 98.62 171 VAL A O 1
ATOM 1365 N N . GLY A 1 172 ? 0.398 0.159 -2.369 1.00 97.38 172 GLY A N 1
ATOM 1366 C CA . GLY A 1 172 ? 0.391 0.370 -0.924 1.00 97.38 172 GLY A CA 1
ATOM 1367 C C . GLY A 1 172 ? 1.788 0.259 -0.319 1.00 97.38 172 GLY A C 1
ATOM 1368 O O . GLY A 1 172 ? 2.740 -0.058 -1.017 1.00 97.38 172 GLY A O 1
ATOM 1369 N N . ASP A 1 173 ? 1.857 0.458 0.996 1.00 95.00 173 ASP A N 1
ATOM 1370 C CA . ASP A 1 173 ? 3.077 0.382 1.809 1.00 95.00 173 ASP A CA 1
ATOM 1371 C C . ASP A 1 173 ? 4.137 1.438 1.464 1.00 95.00 173 ASP A C 1
ATOM 1373 O O . ASP A 1 173 ? 5.214 1.168 0.937 1.00 95.00 173 ASP A O 1
ATOM 1377 N N . LEU A 1 174 ? 3.842 2.679 1.851 1.00 96.00 174 LEU A N 1
ATOM 1378 C CA . LEU A 1 174 ? 4.791 3.790 1.761 1.00 96.00 174 LEU A CA 1
ATOM 1379 C C . LEU A 1 174 ? 5.817 3.781 2.907 1.00 96.00 174 LEU A C 1
ATOM 1381 O O . LEU A 1 174 ? 6.510 4.778 3.118 1.00 96.00 174 LEU A O 1
ATOM 1385 N N . GLY A 1 175 ? 5.922 2.687 3.669 1.00 92.56 175 GLY A N 1
ATOM 1386 C CA . GLY A 1 175 ? 6.817 2.576 4.814 1.00 92.56 175 GLY A CA 1
ATOM 1387 C C . GLY A 1 175 ? 8.288 2.622 4.442 1.00 92.56 175 GLY A C 1
ATOM 1388 O O . GLY A 1 175 ? 9.085 2.999 5.294 1.00 92.56 175 GLY A O 1
ATOM 1389 N N . SER A 1 176 ? 8.650 2.326 3.193 1.00 91.31 176 SER A N 1
ATOM 1390 C CA . SER A 1 176 ? 10.031 2.373 2.681 1.00 91.31 176 SER A CA 1
ATOM 1391 C C . SER A 1 176 ? 10.280 3.514 1.691 1.00 91.31 176 SER A C 1
ATOM 1393 O O . SER A 1 176 ? 11.370 3.614 1.138 1.00 91.31 176 SER A O 1
ATOM 1395 N N . MET A 1 177 ? 9.298 4.394 1.471 1.00 92.56 177 MET A N 1
ATOM 1396 C CA . MET A 1 177 ? 9.459 5.526 0.560 1.00 92.56 177 MET A CA 1
ATOM 1397 C C . MET A 1 177 ? 10.511 6.506 1.098 1.00 92.56 177 MET A C 1
ATOM 1399 O O . MET A 1 177 ? 10.460 6.908 2.266 1.00 92.56 177 MET A O 1
ATOM 1403 N N . LEU A 1 178 ? 11.442 6.904 0.230 1.00 89.00 178 LEU A N 1
ATOM 1404 C CA . LEU A 1 178 ? 12.567 7.790 0.537 1.00 89.00 178 LEU A CA 1
ATOM 1405 C C . LEU A 1 178 ? 12.779 8.806 -0.591 1.00 89.00 178 LEU A C 1
ATOM 1407 O O . LEU A 1 178 ? 12.348 8.597 -1.724 1.00 89.00 178 LEU A O 1
ATOM 1411 N N . ARG A 1 179 ? 13.451 9.918 -0.279 1.00 86.75 179 ARG A N 1
ATOM 1412 C CA . ARG A 1 179 ? 13.889 10.895 -1.288 1.00 86.75 179 ARG A CA 1
ATOM 1413 C C . ARG A 1 179 ? 15.096 10.354 -2.055 1.00 86.75 179 ARG A C 1
ATOM 1415 O O . ARG A 1 179 ? 15.889 9.609 -1.488 1.00 86.75 179 ARG A O 1
ATOM 1422 N N . GLU A 1 180 ? 15.244 10.753 -3.316 1.00 76.12 180 GLU A N 1
ATOM 1423 C CA . GLU A 1 180 ? 16.420 10.415 -4.124 1.00 76.12 180 GLU A CA 1
ATOM 1424 C C . GLU A 1 180 ? 17.712 10.873 -3.429 1.00 76.12 180 GLU A C 1
ATOM 1426 O O . GLU A 1 180 ? 17.827 12.018 -2.984 1.00 76.12 180 GLU A O 1
ATOM 1431 N N . GLY A 1 181 ? 18.683 9.965 -3.323 1.00 63.06 181 GLY A N 1
ATOM 1432 C CA . GLY A 1 181 ? 19.948 10.214 -2.641 1.00 63.06 181 GLY A CA 1
ATOM 1433 C C . GLY A 1 181 ? 20.719 8.929 -2.348 1.00 63.06 181 GLY A C 1
ATOM 1434 O O . GLY A 1 181 ? 20.192 7.824 -2.480 1.00 63.06 181 GLY A O 1
ATOM 1435 N N . TYR A 1 182 ? 21.988 9.080 -1.963 1.00 53.97 182 TYR A N 1
ATOM 1436 C CA . TYR A 1 182 ? 22.795 7.968 -1.469 1.00 53.97 182 TYR A CA 1
ATOM 1437 C C . TYR A 1 182 ? 22.364 7.636 -0.036 1.00 53.97 182 TYR A C 1
ATOM 1439 O O . TYR A 1 182 ? 22.424 8.495 0.843 1.00 53.97 182 TYR A O 1
ATOM 1447 N N . ASP A 1 183 ? 21.942 6.397 0.187 1.00 60.72 183 ASP A N 1
ATOM 1448 C CA . ASP A 1 183 ? 21.659 5.849 1.510 1.00 60.72 183 ASP A CA 1
ATOM 1449 C C . ASP A 1 183 ? 22.336 4.471 1.593 1.00 60.72 183 ASP A C 1
ATOM 1451 O O . ASP A 1 183 ? 22.214 3.647 0.685 1.00 60.72 183 ASP A O 1
ATOM 1455 N N . ASP A 1 184 ? 23.096 4.260 2.668 1.00 54.38 184 ASP A N 1
ATOM 1456 C CA . ASP A 1 184 ? 23.923 3.073 2.941 1.00 54.38 184 ASP A CA 1
ATOM 1457 C C . ASP A 1 184 ? 23.072 1.853 3.359 1.00 54.38 184 ASP A C 1
ATOM 1459 O O . ASP A 1 184 ? 23.583 0.780 3.694 1.00 54.38 184 ASP A O 1
ATOM 1463 N N . THR A 1 185 ? 21.746 2.007 3.385 1.00 55.56 185 THR A N 1
ATOM 1464 C CA . THR A 1 185 ? 20.813 0.992 3.871 1.00 55.56 185 THR A CA 1
ATOM 1465 C C . THR A 1 185 ? 20.243 0.117 2.753 1.00 55.56 185 THR A C 1
ATOM 1467 O O . THR A 1 185 ? 20.243 0.446 1.573 1.00 55.56 185 THR A O 1
ATOM 1470 N N . ARG A 1 186 ? 19.777 -1.088 3.106 1.00 60.75 186 ARG A N 1
ATOM 1471 C CA . ARG A 1 186 ? 19.140 -2.025 2.165 1.00 60.75 186 ARG A CA 1
ATOM 1472 C C . ARG A 1 186 ? 17.733 -1.541 1.824 1.00 60.75 186 ARG A C 1
ATOM 1474 O O . ARG A 1 186 ? 16.814 -1.763 2.604 1.00 60.75 186 ARG A O 1
ATOM 1481 N N . ILE A 1 187 ? 17.574 -0.944 0.648 1.00 76.56 187 ILE A N 1
ATOM 1482 C CA . ILE A 1 187 ? 16.352 -0.200 0.317 1.00 76.56 187 ILE A CA 1
ATOM 1483 C C . ILE A 1 187 ? 15.275 -1.075 -0.355 1.00 76.56 187 ILE A C 1
ATOM 1485 O O . ILE A 1 187 ? 14.102 -0.948 -0.034 1.00 76.56 187 ILE A O 1
ATOM 1489 N N . GLN A 1 188 ? 15.656 -2.017 -1.233 1.00 85.56 188 GLN A N 1
ATOM 1490 C CA . GLN A 1 188 ? 14.690 -2.831 -1.998 1.00 85.56 188 GLN A CA 1
ATOM 1491 C C . GLN A 1 188 ? 14.596 -4.298 -1.551 1.00 85.56 188 GLN A C 1
ATOM 1493 O O . GLN A 1 188 ? 15.602 -4.910 -1.164 1.00 85.56 188 GLN A O 1
ATOM 1498 N N . SER A 1 189 ? 13.409 -4.894 -1.705 1.00 84.56 189 SER A N 1
ATOM 1499 C CA . SER A 1 189 ? 13.154 -6.334 -1.547 1.00 84.56 189 SER A CA 1
ATOM 1500 C C . SER A 1 189 ? 14.068 -7.200 -2.430 1.00 84.56 189 SER A C 1
ATOM 1502 O O . SER A 1 189 ? 14.290 -6.892 -3.596 1.00 84.56 189 SER A O 1
ATOM 1504 N N . LEU A 1 190 ? 14.592 -8.317 -1.899 1.00 87.38 190 LEU A N 1
ATOM 1505 C CA . LEU A 1 190 ? 15.596 -9.143 -2.601 1.00 87.38 190 LEU A CA 1
ATOM 1506 C C . LEU A 1 190 ? 15.168 -9.621 -4.005 1.00 87.38 190 LEU A C 1
ATOM 1508 O O . LEU A 1 190 ? 15.988 -9.499 -4.914 1.00 87.38 190 LEU A O 1
ATOM 1512 N N . PRO A 1 191 ? 13.936 -10.132 -4.229 1.00 89.94 191 PRO A N 1
ATOM 1513 C CA . PRO A 1 191 ? 13.542 -10.657 -5.541 1.00 89.94 191 PRO A CA 1
ATOM 1514 C C . PRO A 1 191 ? 13.365 -9.581 -6.617 1.00 89.94 191 PRO A C 1
ATOM 1516 O O . PRO A 1 191 ? 13.415 -9.894 -7.802 1.00 89.94 191 PRO A O 1
ATOM 1519 N N . THR A 1 192 ? 13.131 -8.330 -6.215 1.00 93.50 192 THR A N 1
ATOM 1520 C CA . THR A 1 192 ? 12.851 -7.210 -7.124 1.00 93.50 192 THR A CA 1
ATOM 1521 C C . THR A 1 192 ? 13.981 -6.187 -7.172 1.00 93.50 192 THR A C 1
ATOM 1523 O O . THR A 1 192 ? 13.897 -5.230 -7.927 1.00 93.50 192 THR A O 1
ATOM 1526 N N . ARG A 1 193 ? 15.072 -6.403 -6.429 1.00 93.38 193 ARG A N 1
ATOM 1527 C CA . ARG A 1 193 ? 16.177 -5.451 -6.305 1.00 93.38 193 ARG A CA 1
ATOM 1528 C C . ARG A 1 193 ? 16.909 -5.206 -7.627 1.00 93.38 193 ARG A C 1
ATOM 1530 O O . ARG A 1 193 ? 17.337 -6.147 -8.300 1.00 93.38 193 ARG A O 1
ATOM 1537 N N . ALA A 1 194 ? 17.115 -3.930 -7.932 1.00 93.88 194 ALA A N 1
ATOM 1538 C CA . ALA A 1 194 ? 17.841 -3.451 -9.096 1.00 93.88 194 ALA A CA 1
ATOM 1539 C C . ALA A 1 194 ? 19.357 -3.719 -9.005 1.00 93.88 194 ALA A C 1
ATOM 1541 O O . ALA A 1 194 ? 19.924 -3.764 -7.905 1.00 93.88 194 ALA A O 1
ATOM 1542 N N . PRO A 1 195 ? 20.046 -3.923 -10.141 1.00 94.56 195 PRO A N 1
ATOM 1543 C CA . PRO A 1 195 ? 21.468 -4.262 -10.164 1.00 94.56 195 PRO A CA 1
ATOM 1544 C C . PRO A 1 195 ? 22.369 -3.172 -9.565 1.00 94.56 195 PRO A C 1
ATOM 1546 O O . PRO A 1 195 ? 23.367 -3.495 -8.923 1.00 94.56 195 PRO A O 1
ATOM 1549 N N . GLU A 1 196 ? 22.036 -1.894 -9.728 1.00 91.75 196 GLU A N 1
ATOM 1550 C CA . GLU A 1 196 ? 22.758 -0.775 -9.116 1.00 91.75 196 GLU A CA 1
ATOM 1551 C C . GLU A 1 196 ? 22.635 -0.778 -7.585 1.00 91.75 196 GLU A C 1
ATOM 1553 O O . GLU A 1 196 ? 23.626 -0.556 -6.889 1.00 91.75 196 GLU A O 1
ATOM 1558 N N . VAL A 1 197 ? 21.468 -1.163 -7.058 1.00 90.88 197 VAL A N 1
ATOM 1559 C CA . VAL A 1 197 ? 21.234 -1.311 -5.614 1.00 90.88 197 VAL A CA 1
ATOM 1560 C C . VAL A 1 197 ? 22.021 -2.502 -5.068 1.00 90.88 197 VAL A C 1
ATOM 1562 O O . VAL A 1 197 ? 22.624 -2.412 -4.002 1.00 90.88 197 VAL A O 1
ATOM 1565 N N . TRP A 1 198 ? 22.091 -3.615 -5.809 1.00 89.88 198 TRP A N 1
ATOM 1566 C CA . TRP A 1 198 ? 22.960 -4.750 -5.459 1.00 89.88 198 TRP A CA 1
ATOM 1567 C C . TRP A 1 198 ? 24.439 -4.372 -5.365 1.00 89.88 198 TRP A C 1
ATOM 1569 O O . TRP A 1 198 ? 25.164 -4.950 -4.560 1.00 89.88 198 TRP A O 1
ATOM 1579 N N . ARG A 1 199 ? 24.878 -3.409 -6.178 1.00 89.62 199 ARG A N 1
ATOM 1580 C CA . ARG A 1 199 ? 26.253 -2.897 -6.196 1.00 89.62 199 ARG A CA 1
ATOM 1581 C C . ARG A 1 199 ? 26.507 -1.791 -5.167 1.00 89.62 199 ARG A C 1
ATOM 1583 O O . ARG A 1 199 ? 27.623 -1.288 -5.122 1.00 89.62 199 ARG A O 1
ATOM 1590 N N . GLY A 1 200 ? 25.506 -1.408 -4.371 1.00 86.69 200 GLY A N 1
ATOM 1591 C CA . GLY A 1 200 ? 25.634 -0.328 -3.389 1.00 86.69 200 GLY A CA 1
ATOM 1592 C C . GLY A 1 200 ? 25.750 1.065 -4.016 1.00 86.69 200 GLY A C 1
ATOM 1593 O O . GLY A 1 200 ? 26.298 1.966 -3.399 1.00 86.69 200 GLY A O 1
ATOM 1594 N N . LEU A 1 201 ? 25.256 1.261 -5.243 1.00 87.00 201 LEU A N 1
ATOM 1595 C CA . LEU A 1 201 ? 25.346 2.546 -5.953 1.00 87.00 201 LEU A CA 1
ATOM 1596 C C . LEU A 1 201 ? 24.196 3.513 -5.611 1.00 87.00 201 LEU A C 1
ATOM 1598 O O . LEU A 1 201 ? 24.077 4.565 -6.235 1.00 87.00 201 LEU A O 1
ATOM 1602 N N . GLY A 1 202 ? 23.357 3.163 -4.634 1.00 86.62 202 GLY A N 1
ATOM 1603 C CA . GLY A 1 202 ? 22.137 3.886 -4.271 1.00 86.62 202 GLY A CA 1
ATOM 1604 C C . GLY A 1 202 ? 20.876 3.320 -4.931 1.00 86.62 202 GLY A C 1
ATOM 1605 O O . GLY A 1 202 ? 20.941 2.456 -5.807 1.00 86.62 202 GLY A O 1
ATOM 1606 N N . CYS A 1 203 ? 19.718 3.800 -4.472 1.00 89.06 203 CYS A N 1
ATOM 1607 C CA . CYS A 1 203 ? 18.403 3.498 -5.036 1.00 89.06 203 CYS A CA 1
ATOM 1608 C C . CYS A 1 203 ? 17.797 4.779 -5.603 1.00 89.06 203 CYS A C 1
ATOM 1610 O O . CYS A 1 203 ? 17.898 5.847 -5.001 1.00 89.06 203 CYS A O 1
ATOM 1612 N N . PHE A 1 204 ? 17.158 4.659 -6.760 1.00 90.56 204 PHE A N 1
ATOM 1613 C CA . PHE A 1 204 ? 16.607 5.789 -7.499 1.00 90.56 204 PHE A CA 1
ATOM 1614 C C . PHE A 1 204 ? 15.237 5.432 -8.060 1.00 90.56 204 PHE A C 1
ATOM 1616 O O . PHE A 1 204 ? 14.819 4.272 -8.036 1.00 90.56 204 PHE A O 1
ATOM 1623 N N . HIS A 1 205 ? 14.563 6.407 -8.667 1.00 94.31 205 HIS A N 1
ATOM 1624 C CA . HIS A 1 205 ? 13.343 6.136 -9.420 1.00 94.31 205 HIS A CA 1
ATOM 1625 C C . HIS A 1 205 ? 13.520 5.015 -10.468 1.00 94.31 205 HIS A C 1
ATOM 1627 O O . HIS A 1 205 ? 12.643 4.167 -10.620 1.00 94.31 205 HIS A O 1
ATOM 1633 N N . SER A 1 206 ? 14.665 4.949 -11.163 1.00 95.62 206 SER A N 1
ATOM 1634 C CA . SER A 1 206 ? 14.949 3.869 -12.126 1.00 95.62 206 SER A CA 1
ATOM 1635 C C . SER A 1 206 ? 14.985 2.484 -11.479 1.00 95.62 206 SER A C 1
ATOM 1637 O O . SER A 1 206 ? 14.579 1.504 -12.104 1.00 95.62 206 SER A O 1
ATOM 1639 N N . SER A 1 207 ? 15.413 2.403 -10.219 1.00 95.06 207 SER A N 1
ATOM 1640 C CA . SER A 1 207 ? 15.447 1.156 -9.460 1.00 95.06 207 SER A CA 1
ATOM 1641 C C . SER A 1 207 ? 14.033 0.642 -9.171 1.00 95.06 207 SER A C 1
ATOM 1643 O O . SER A 1 207 ? 13.812 -0.567 -9.158 1.00 95.06 207 SER A O 1
ATOM 1645 N N . ASP A 1 208 ? 13.044 1.521 -8.992 1.00 96.06 208 ASP A N 1
ATOM 1646 C CA . ASP A 1 208 ? 11.640 1.104 -8.866 1.00 96.06 208 ASP A CA 1
ATOM 1647 C C . ASP A 1 208 ? 11.027 0.664 -10.194 1.00 96.06 208 ASP A C 1
ATOM 1649 O O . ASP A 1 208 ? 10.234 -0.281 -10.227 1.00 96.06 208 ASP A O 1
ATOM 1653 N N . VAL A 1 209 ? 11.423 1.298 -11.301 1.00 97.94 209 VAL A N 1
ATOM 1654 C CA . VAL A 1 209 ? 11.031 0.845 -12.644 1.00 97.94 209 VAL A CA 1
ATOM 1655 C C . VAL A 1 209 ? 11.572 -0.565 -12.904 1.00 97.94 209 VAL A C 1
ATOM 1657 O O . VAL A 1 209 ? 10.848 -1.416 -13.428 1.00 97.94 209 VAL A O 1
ATOM 1660 N N . TRP A 1 210 ? 12.802 -0.858 -12.466 1.00 97.19 210 TRP A N 1
ATOM 1661 C CA . TRP A 1 210 ? 13.332 -2.223 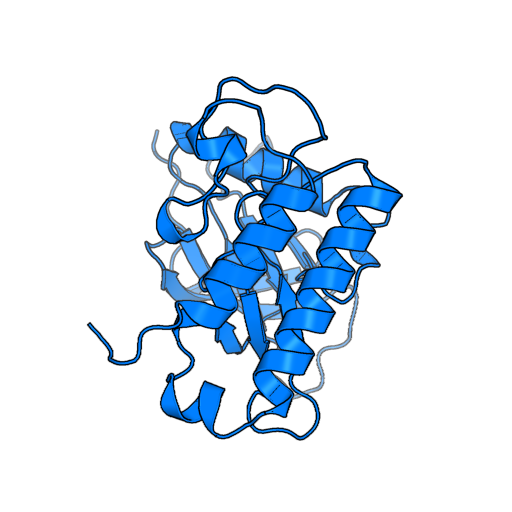-12.464 1.00 97.19 210 TRP A CA 1
ATOM 1662 C C . TRP A 1 210 ? 12.482 -3.164 -11.601 1.00 97.19 210 TRP A C 1
ATOM 1664 O O . TRP A 1 210 ? 12.074 -4.226 -12.077 1.00 97.19 210 TRP A O 1
ATOM 1674 N N . SER A 1 211 ? 12.164 -2.771 -10.362 1.00 97.12 211 SER A N 1
ATOM 1675 C CA . SER A 1 211 ? 11.338 -3.572 -9.448 1.00 97.12 211 SER A CA 1
ATOM 1676 C C . SER A 1 211 ? 9.969 -3.919 -10.032 1.00 97.12 211 SER A C 1
ATOM 1678 O O . SER A 1 211 ? 9.489 -5.040 -9.843 1.00 97.12 211 SER A O 1
ATOM 1680 N N . LEU A 1 212 ? 9.351 -3.008 -10.791 1.00 97.62 212 LEU A N 1
ATOM 1681 C CA . LEU A 1 212 ? 8.131 -3.289 -11.549 1.00 97.62 212 LEU A CA 1
ATOM 1682 C C . LEU A 1 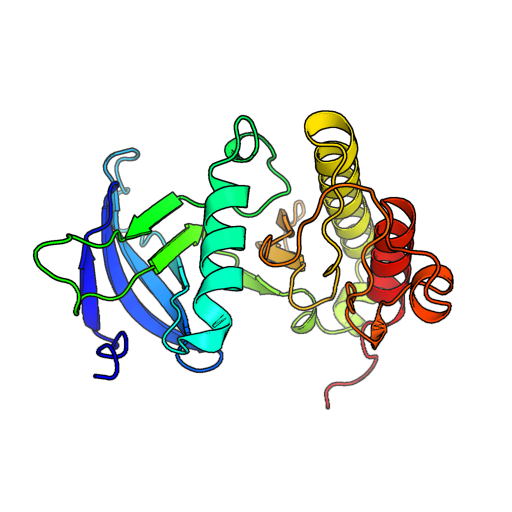212 ? 8.365 -4.370 -12.614 1.00 97.62 212 LEU A C 1
ATOM 1684 O O . LEU A 1 212 ? 7.603 -5.335 -12.677 1.00 97.62 212 LEU A O 1
ATOM 1688 N N . GLY A 1 213 ? 9.416 -4.240 -13.428 1.00 96.00 213 GLY A N 1
ATOM 1689 C CA . GLY A 1 213 ? 9.763 -5.237 -14.446 1.00 96.00 213 GLY A CA 1
ATOM 1690 C C . GLY A 1 213 ? 9.983 -6.625 -13.840 1.00 96.00 213 GLY A C 1
ATOM 1691 O O . GLY A 1 213 ? 9.373 -7.604 -14.277 1.00 96.00 213 GLY A O 1
ATOM 1692 N N . ALA A 1 214 ? 10.774 -6.697 -12.767 1.00 94.81 214 ALA A N 1
ATOM 1693 C CA . ALA A 1 214 ? 10.987 -7.922 -12.007 1.00 94.81 214 ALA A CA 1
ATOM 1694 C C . ALA A 1 214 ? 9.666 -8.478 -11.452 1.00 94.81 214 ALA A C 1
ATOM 1696 O O . ALA A 1 214 ? 9.400 -9.670 -11.589 1.00 94.81 214 ALA A O 1
ATOM 1697 N N . THR A 1 215 ? 8.800 -7.630 -10.893 1.00 93.81 215 THR A N 1
ATOM 1698 C CA . THR A 1 215 ? 7.489 -8.023 -10.348 1.00 93.81 215 THR A CA 1
ATOM 1699 C C . THR A 1 215 ? 6.573 -8.633 -11.407 1.00 93.81 215 THR A C 1
ATOM 1701 O O . THR A 1 215 ? 5.982 -9.682 -11.169 1.00 93.81 215 THR A O 1
ATOM 1704 N N . VAL A 1 216 ? 6.473 -8.020 -12.588 1.00 90.19 216 VAL A N 1
ATOM 1705 C CA . VAL A 1 216 ? 5.602 -8.487 -13.681 1.00 90.19 216 VAL A CA 1
ATOM 1706 C C . VAL A 1 216 ? 6.094 -9.812 -14.274 1.00 90.19 216 VAL A C 1
ATOM 1708 O O . VAL A 1 216 ? 5.282 -10.661 -14.642 1.00 90.19 216 VAL A O 1
ATOM 1711 N N . ILE A 1 217 ? 7.413 -10.015 -14.350 1.00 85.88 217 ILE A N 1
ATOM 1712 C CA . ILE A 1 217 ? 8.017 -11.227 -14.926 1.00 85.88 217 ILE A CA 1
ATOM 1713 C C . ILE A 1 217 ? 8.025 -12.393 -13.926 1.00 85.88 217 ILE A C 1
ATOM 1715 O O . ILE A 1 217 ? 7.807 -13.539 -14.320 1.00 85.88 217 ILE A O 1
ATOM 1719 N N . SER A 1 218 ? 8.278 -12.111 -12.645 1.00 77.62 218 SER A N 1
ATOM 1720 C CA . SER A 1 218 ? 8.554 -13.122 -11.611 1.00 77.62 218 SER A CA 1
ATOM 1721 C C . SER A 1 218 ? 7.323 -13.724 -10.938 1.00 77.62 218 SER A C 1
ATOM 1723 O O . SER A 1 218 ? 7.487 -14.542 -10.030 1.00 77.62 218 SER A O 1
ATOM 1725 N N . LEU A 1 219 ? 6.100 -13.367 -11.358 1.00 72.56 219 LEU A N 1
ATOM 1726 C CA . LEU A 1 219 ? 4.899 -13.980 -10.790 1.00 72.56 219 LEU A CA 1
ATOM 1727 C C . LEU A 1 219 ? 5.000 -15.508 -10.924 1.00 72.56 219 LEU A C 1
ATOM 1729 O O . LEU A 1 219 ? 5.174 -16.017 -12.034 1.00 72.56 219 LEU A O 1
ATOM 1733 N N . PRO A 1 220 ? 4.964 -16.247 -9.803 1.00 57.97 220 PRO A N 1
ATOM 1734 C CA . PRO A 1 220 ? 5.342 -17.648 -9.800 1.00 57.97 220 PRO A CA 1
ATOM 1735 C C . PRO A 1 220 ? 4.356 -18.462 -10.635 1.00 57.97 220 PRO A C 1
ATOM 1737 O O . PRO A 1 220 ? 3.146 -18.375 -10.451 1.00 57.97 220 PRO A O 1
ATOM 1740 N N . THR A 1 221 ? 4.873 -19.302 -11.534 1.00 54.69 221 THR A N 1
ATOM 1741 C CA . THR A 1 221 ? 4.072 -20.194 -12.391 1.00 54.69 221 THR A CA 1
ATOM 1742 C C . THR A 1 221 ? 3.339 -21.290 -11.608 1.00 54.69 221 THR A C 1
ATOM 1744 O O . THR A 1 221 ? 2.477 -21.960 -12.179 1.00 54.69 221 THR A O 1
ATOM 1747 N N . LYS A 1 222 ? 3.648 -21.476 -10.316 1.00 38.75 222 LYS A N 1
ATOM 1748 C CA . LYS A 1 222 ? 3.018 -22.448 -9.410 1.00 38.75 222 LYS A CA 1
ATOM 1749 C C . LYS A 1 222 ? 2.912 -21.893 -7.978 1.00 38.75 222 LYS A C 1
ATOM 1751 O O . LYS A 1 222 ? 3.821 -21.175 -7.563 1.00 38.75 222 LYS A O 1
ATOM 1756 N N . PRO A 1 223 ? 1.849 -22.219 -7.220 1.00 44.06 223 PRO A N 1
ATOM 1757 C CA . PRO A 1 223 ? 1.817 -21.961 -5.782 1.00 44.06 223 PRO A CA 1
ATOM 1758 C C . PRO A 1 223 ? 2.889 -22.808 -5.074 1.00 44.06 223 PRO A C 1
ATOM 1760 O O . PRO A 1 223 ? 3.131 -23.947 -5.480 1.00 44.06 223 PRO A O 1
ATOM 1763 N N . TYR A 1 224 ? 3.539 -22.220 -4.064 1.00 43.47 224 TYR A N 1
ATOM 1764 C CA . TYR A 1 224 ? 4.327 -22.958 -3.071 1.00 43.47 224 TYR A CA 1
ATOM 1765 C C . TYR A 1 224 ? 3.404 -23.784 -2.178 1.00 43.47 224 TYR A C 1
ATOM 1767 O O . TYR A 1 224 ? 2.300 -23.271 -1.876 1.00 43.47 224 TYR A O 1
#